Protein AF-C6LX15-F1 (afdb_monomer)

Solvent-accessible surface area (backbone atoms only — not comparable to full-atom values): 12057 Å² total; per-residue (Å²): 134,85,81,74,76,87,68,80,90,76,72,70,43,26,40,30,32,44,42,65,56,95,91,31,40,37,28,31,35,38,35,32,90,86,25,41,31,41,34,21,51,22,87,60,23,67,83,68,65,59,60,91,51,54,42,67,75,37,32,45,71,29,70,66,47,52,50,20,44,49,34,58,71,57,101,71,61,50,67,51,26,74,46,54,56,83,31,65,37,36,39,36,33,32,36,57,60,76,74,94,83,69,98,72,80,97,67,84,57,64,49,77,48,78,41,57,36,89,54,67,31,28,35,70,45,65,47,71,60,33,59,81,42,34,55,29,57,61,81,30,17,83,58,87,19,34,60,35,33,22,42,36,57,63,71,57,42,52,51,48,67,73,71,37,56,70,78,43,79,44,58,69,77,61,83,82,56,55,72,74,70,75,63,62,67,72,51,72,68,54,50,49,49,52,51,51,58,52,48,62,63,54,63,76,70,71,80,86,126

Radius of gyration: 21.01 Å; Cα contacts (8 Å, |Δi|>4): 341; chains: 1; bounding box: 41×46×69 Å

Foldseek 3Di:
DDPPDPDDPPFQWWFWFFDDDPNFRAWIWGAGPQQKTFIFGDCRHVQQVDPPQKDWDFKDFDPVLVVQQCCCDDPDRPDGHKDAPQDFTMKIKMWGHDDPPDDDDDDTPIDIDTDGDSHIWRFHDALPVCRVCVCCNHVVRPHSVTGTIGGDDPVVSVVSSVPTDGPDRDRPPCVPPDPVVVPPDPPPVRVVVVVVVVVVVVVVVPPDD

Structure (mmCIF, N/CA/C/O backbone):
data_AF-C6LX15-F1
#
_entry.id   AF-C6LX15-F1
#
loop_
_atom_site.group_PDB
_atom_site.id
_atom_site.type_symbol
_atom_site.label_atom_id
_atom_site.label_alt_id
_atom_site.label_comp_id
_atom_site.label_asym_id
_atom_site.label_entity_id
_atom_site.label_seq_id
_atom_site.pdbx_PDB_ins_code
_atom_site.Cartn_x
_atom_site.Cartn_y
_atom_site.Cartn_z
_atom_site.occupancy
_atom_site.B_iso_or_equiv
_atom_site.auth_seq_id
_atom_site.auth_comp_id
_atom_site.auth_asym_id
_atom_site.auth_atom_id
_atom_site.pdbx_PDB_model_num
ATOM 1 N N . MET A 1 1 ? 5.615 -26.331 -38.225 1.00 34.16 1 MET A N 1
ATOM 2 C CA . MET A 1 1 ? 5.849 -26.460 -36.771 1.00 34.16 1 MET A CA 1
ATOM 3 C C . MET A 1 1 ? 5.077 -25.355 -36.073 1.00 34.16 1 MET A C 1
ATOM 5 O O . MET A 1 1 ? 5.397 -24.190 -36.241 1.00 34.16 1 MET A O 1
ATOM 9 N N . THR A 1 2 ? 3.987 -25.716 -35.404 1.00 31.38 2 THR A N 1
ATOM 10 C CA . THR A 1 2 ? 3.080 -24.802 -34.700 1.00 31.38 2 THR A CA 1
ATOM 11 C C . THR A 1 2 ? 3.735 -24.291 -33.422 1.00 31.38 2 THR A C 1
ATOM 13 O O . THR A 1 2 ? 3.835 -25.032 -32.442 1.00 31.38 2 THR A O 1
ATOM 16 N N . THR A 1 3 ? 4.169 -23.034 -33.417 1.00 32.94 3 THR A N 1
ATOM 17 C CA . THR A 1 3 ? 4.560 -22.318 -32.202 1.00 32.94 3 THR A CA 1
ATOM 18 C C . THR A 1 3 ? 3.299 -22.038 -31.390 1.00 32.94 3 THR A C 1
ATOM 20 O O . THR A 1 3 ? 2.592 -21.053 -31.590 1.00 32.94 3 THR A O 1
ATOM 23 N N . LYS A 1 4 ? 2.958 -22.968 -30.491 1.00 32.06 4 LYS A N 1
ATOM 24 C CA . LYS A 1 4 ? 1.917 -22.739 -29.490 1.00 32.06 4 LYS A CA 1
ATOM 25 C C . LYS A 1 4 ? 2.352 -21.550 -28.634 1.00 32.06 4 LYS A C 1
ATOM 27 O O . LYS A 1 4 ? 3.340 -21.626 -27.911 1.00 32.06 4 LYS A O 1
ATOM 32 N N . ASN A 1 5 ? 1.608 -20.460 -28.772 1.00 31.56 5 ASN A N 1
ATOM 33 C CA . ASN A 1 5 ? 1.658 -19.279 -27.922 1.00 31.56 5 ASN A CA 1
ATOM 34 C C . ASN A 1 5 ? 1.601 -19.740 -26.449 1.00 31.56 5 ASN A C 1
ATOM 36 O O . ASN A 1 5 ? 0.666 -20.478 -26.107 1.00 31.56 5 ASN A O 1
ATOM 40 N N . PRO A 1 6 ? 2.590 -19.428 -25.591 1.00 38.91 6 PRO A N 1
ATOM 41 C CA . PRO A 1 6 ? 2.622 -19.980 -24.249 1.00 38.91 6 PRO A CA 1
ATOM 42 C C . PRO A 1 6 ? 1.575 -19.273 -23.385 1.00 38.91 6 PRO A C 1
ATOM 44 O O . PRO A 1 6 ? 1.823 -18.222 -22.812 1.00 38.91 6 PRO A O 1
ATOM 47 N N . LEU A 1 7 ? 0.428 -19.942 -23.288 1.00 33.81 7 LEU A N 1
ATOM 48 C CA . LEU A 1 7 ? -0.598 -19.856 -22.252 1.00 33.81 7 LEU A CA 1
ATOM 49 C C . LEU A 1 7 ? -1.442 -18.558 -22.176 1.00 33.81 7 LEU A C 1
ATOM 51 O O . LEU A 1 7 ? -0.940 -17.442 -22.293 1.00 33.81 7 LEU A O 1
ATOM 55 N N . PRO A 1 8 ? -2.761 -18.695 -21.942 1.00 34.03 8 PRO A N 1
ATOM 56 C CA . PRO A 1 8 ? -3.659 -17.568 -21.732 1.00 34.03 8 PRO A CA 1
ATOM 57 C C . PRO A 1 8 ? -3.308 -16.822 -20.432 1.00 34.03 8 PRO A C 1
ATOM 59 O O . PRO A 1 8 ? -3.227 -17.428 -19.367 1.00 34.03 8 PRO A O 1
ATOM 62 N N . TYR A 1 9 ? -3.171 -15.495 -20.521 1.00 40.22 9 TYR A N 1
ATOM 63 C CA . TYR A 1 9 ? -2.955 -14.508 -19.442 1.00 40.22 9 TYR A CA 1
ATOM 64 C C . TYR A 1 9 ? -4.075 -14.442 -18.368 1.00 40.22 9 TYR A C 1
ATOM 66 O O . TYR A 1 9 ? -4.273 -13.409 -17.736 1.00 40.22 9 TYR A O 1
ATOM 74 N N . TYR A 1 10 ? -4.839 -15.515 -18.164 1.00 36.38 10 TYR A N 1
ATOM 75 C CA . TYR A 1 10 ? -6.115 -15.481 -17.442 1.00 36.38 10 TYR A CA 1
ATOM 76 C C . TYR A 1 10 ? -6.052 -15.919 -15.978 1.00 36.38 10 TYR A C 1
ATOM 78 O O . TYR A 1 10 ? -7.006 -15.687 -15.244 1.00 36.38 10 TYR A O 1
ATOM 86 N N . ASN A 1 11 ? -4.924 -16.450 -15.507 1.00 41.09 11 ASN A N 1
ATOM 87 C CA . ASN A 1 11 ? -4.728 -16.672 -14.078 1.00 41.09 11 ASN A CA 1
ATOM 88 C C . ASN A 1 11 ? -3.786 -15.592 -13.556 1.00 41.09 11 ASN A C 1
ATOM 90 O O . ASN A 1 11 ? -2.566 -15.737 -13.614 1.00 41.09 11 ASN A O 1
ATOM 94 N N . SER A 1 12 ? -4.347 -14.494 -13.052 1.00 52.78 12 SER A N 1
ATOM 95 C CA . SER A 1 12 ? -3.623 -13.479 -12.282 1.00 52.78 12 SER A CA 1
ATOM 96 C C . SER A 1 12 ? -3.177 -14.078 -10.944 1.00 52.78 12 SER A C 1
ATOM 98 O O . SER A 1 12 ? -3.748 -13.805 -9.891 1.00 52.78 12 SER A O 1
ATOM 100 N N . VAL A 1 13 ? -2.199 -14.981 -10.991 1.00 68.06 13 VAL A N 1
ATOM 101 C CA . VAL A 1 13 ? -1.617 -15.610 -9.809 1.00 68.06 13 VAL A CA 1
ATOM 102 C C . VAL A 1 13 ? -0.707 -14.584 -9.159 1.00 68.06 13 VAL A C 1
ATOM 104 O O . VAL A 1 13 ? 0.313 -14.185 -9.727 1.00 68.06 13 VAL A O 1
ATOM 107 N N . PHE A 1 14 ? -1.084 -14.145 -7.965 1.00 81.56 14 PHE A N 1
ATOM 108 C CA . PHE A 1 14 ? -0.220 -13.316 -7.143 1.00 81.56 14 PHE A CA 1
ATOM 109 C C . PHE A 1 14 ? 0.552 -14.212 -6.176 1.00 81.56 14 PHE A C 1
ATOM 111 O O . PHE A 1 14 ? -0.010 -15.081 -5.507 1.00 81.56 14 PHE A O 1
ATOM 118 N N . THR A 1 15 ? 1.854 -13.970 -6.069 1.00 87.06 15 THR A N 1
ATOM 119 C CA . THR A 1 15 ? 2.651 -14.485 -4.956 1.00 87.06 15 THR A CA 1
ATOM 120 C C . THR A 1 15 ? 2.534 -13.491 -3.811 1.00 87.06 15 THR A C 1
ATOM 122 O O . THR A 1 15 ? 2.881 -12.323 -3.971 1.00 87.06 15 THR A O 1
ATOM 125 N N . VAL A 1 16 ? 2.010 -13.930 -2.669 1.00 89.06 16 VAL A N 1
ATOM 126 C CA . VAL A 1 16 ? 1.850 -13.075 -1.489 1.00 89.06 16 VAL A CA 1
ATOM 127 C C . VAL A 1 16 ? 3.102 -13.185 -0.629 1.00 89.06 16 VAL A C 1
ATOM 129 O O . VAL A 1 16 ? 3.348 -14.228 -0.022 1.00 89.06 16 VAL A O 1
ATOM 132 N N . LEU A 1 17 ? 3.893 -12.117 -0.600 1.00 89.62 17 LEU A N 1
ATOM 133 C CA . LEU A 1 17 ? 5.126 -12.004 0.169 1.00 89.62 17 LEU A CA 1
ATOM 134 C C . LEU A 1 17 ? 4.856 -11.293 1.497 1.00 89.62 17 LEU A C 1
ATOM 136 O O . LEU A 1 17 ? 4.143 -10.283 1.540 1.00 89.62 17 LEU A O 1
ATOM 140 N N . LYS A 1 18 ? 5.446 -11.816 2.574 1.00 92.62 18 LYS A N 1
ATOM 141 C CA . LYS A 1 18 ? 5.400 -11.202 3.900 1.00 92.62 18 LYS A CA 1
ATOM 142 C C . LYS A 1 18 ? 6.559 -10.228 4.066 1.00 92.62 18 LYS A C 1
ATOM 144 O O . LYS A 1 18 ? 7.715 -10.636 4.019 1.00 92.62 18 LYS A O 1
ATOM 149 N N . LEU A 1 19 ? 6.252 -8.956 4.288 1.00 92.44 19 LEU A N 1
ATOM 150 C CA . LEU A 1 19 ? 7.233 -7.958 4.699 1.00 92.44 19 LEU A CA 1
ATOM 151 C C . LEU A 1 19 ? 7.202 -7.895 6.222 1.00 92.44 19 LEU A C 1
ATOM 153 O O . LEU A 1 19 ? 6.186 -7.518 6.816 1.00 92.44 19 LEU A O 1
ATOM 157 N N . MET A 1 20 ? 8.299 -8.339 6.826 1.00 89.69 20 MET A N 1
ATOM 158 C CA . MET A 1 20 ? 8.410 -8.524 8.265 1.00 89.69 20 MET A CA 1
ATOM 159 C C . MET A 1 20 ? 9.392 -7.532 8.876 1.00 89.69 20 MET A C 1
ATOM 161 O O . MET A 1 20 ? 10.399 -7.198 8.255 1.00 89.69 20 MET A O 1
ATOM 165 N N . ASP A 1 21 ? 9.109 -7.117 10.103 1.00 88.12 21 ASP A N 1
ATOM 166 C CA . ASP A 1 21 ? 10.034 -6.381 10.961 1.00 88.12 21 ASP A CA 1
ATOM 167 C C . ASP A 1 21 ? 9.921 -6.938 12.380 1.00 88.12 21 ASP A C 1
ATOM 169 O O . ASP A 1 21 ? 8.809 -7.130 12.872 1.00 88.12 21 ASP A O 1
ATOM 173 N N . ASN A 1 22 ? 11.051 -7.245 13.021 1.00 88.38 22 ASN A N 1
ATOM 174 C CA . ASN A 1 22 ? 11.091 -7.858 14.357 1.00 88.38 22 ASN A CA 1
ATOM 175 C C . ASN A 1 22 ? 10.124 -9.052 14.512 1.00 88.38 22 ASN A C 1
ATOM 177 O O . ASN A 1 22 ? 9.326 -9.103 15.445 1.00 88.38 22 ASN A O 1
ATOM 181 N N . GLU A 1 23 ? 10.150 -9.975 13.544 1.00 88.31 23 GLU A N 1
ATOM 182 C CA . GLU A 1 23 ? 9.267 -11.156 13.459 1.00 88.31 23 GLU A CA 1
ATOM 183 C C . GLU A 1 23 ? 7.763 -10.866 13.281 1.00 88.31 23 GLU A C 1
ATOM 185 O O . GLU A 1 23 ? 6.964 -11.796 13.197 1.00 88.31 23 GLU A O 1
ATOM 190 N N . ARG A 1 24 ? 7.361 -9.599 13.133 1.00 88.75 24 ARG A N 1
ATOM 191 C CA . ARG A 1 24 ? 5.968 -9.198 12.901 1.00 88.75 24 ARG A CA 1
ATOM 192 C C . ARG A 1 24 ? 5.688 -9.017 11.422 1.00 88.75 24 ARG A C 1
ATOM 194 O O . ARG A 1 24 ? 6.429 -8.331 10.720 1.00 88.75 24 ARG A O 1
ATOM 201 N N . TYR A 1 25 ? 4.590 -9.583 10.936 1.00 90.69 25 TYR A N 1
ATOM 202 C CA . TYR A 1 25 ? 4.131 -9.442 9.560 1.00 90.69 25 TYR A CA 1
ATOM 203 C C . TYR A 1 25 ? 3.373 -8.120 9.375 1.00 90.69 25 TYR A C 1
ATOM 205 O O . TYR A 1 25 ? 2.144 -8.060 9.439 1.00 90.69 25 TYR A O 1
ATOM 213 N N . LEU A 1 26 ? 4.133 -7.049 9.134 1.00 93.88 26 LEU A N 1
ATOM 214 C CA . LEU A 1 26 ? 3.606 -5.685 9.078 1.00 93.88 26 LEU A CA 1
ATOM 215 C C . LEU A 1 26 ? 2.944 -5.329 7.744 1.00 93.88 26 LEU A C 1
ATOM 217 O O . LEU A 1 26 ? 1.967 -4.586 7.740 1.00 93.88 26 LEU A O 1
ATOM 221 N N . TYR A 1 27 ? 3.446 -5.837 6.614 1.00 95.19 27 TYR A N 1
ATOM 222 C CA . TYR A 1 27 ? 2.889 -5.511 5.294 1.00 95.19 27 TYR A CA 1
ATOM 223 C C . TYR A 1 27 ? 2.843 -6.712 4.371 1.00 95.19 27 TYR A C 1
ATOM 225 O O . TYR A 1 27 ? 3.791 -7.487 4.292 1.00 95.19 27 TYR A O 1
ATOM 233 N N . SER A 1 28 ? 1.773 -6.812 3.592 1.00 93.56 28 SER A N 1
ATOM 234 C CA . SER A 1 28 ? 1.604 -7.813 2.547 1.00 93.56 28 SER A CA 1
ATOM 235 C C . SER A 1 28 ? 1.934 -7.229 1.178 1.00 93.56 28 SER A C 1
ATOM 237 O O . SER A 1 28 ? 1.321 -6.246 0.768 1.00 93.56 28 SER A O 1
ATOM 239 N N . LEU A 1 29 ? 2.817 -7.883 0.423 1.00 94.44 29 LEU A N 1
ATOM 240 C CA . LEU A 1 29 ? 3.060 -7.565 -0.984 1.00 94.44 29 LEU A CA 1
ATOM 241 C C . LEU A 1 29 ? 2.496 -8.675 -1.873 1.00 94.44 29 LEU A C 1
ATOM 243 O O . LEU A 1 29 ? 3.027 -9.782 -1.910 1.00 94.44 29 LEU A O 1
ATOM 247 N N . ARG A 1 30 ? 1.434 -8.379 -2.623 1.00 92.94 30 ARG A N 1
ATOM 248 C CA . ARG A 1 30 ? 0.912 -9.283 -3.655 1.00 92.94 30 ARG A CA 1
ATOM 249 C C . ARG A 1 30 ? 1.637 -8.997 -4.962 1.00 92.94 30 ARG A C 1
ATOM 251 O O . ARG A 1 30 ? 1.354 -7.998 -5.618 1.00 92.94 30 ARG A O 1
ATOM 258 N N . LEU A 1 31 ? 2.575 -9.863 -5.323 1.00 91.12 31 LEU A N 1
ATOM 259 C CA . LEU A 1 31 ? 3.432 -9.711 -6.492 1.00 91.12 31 LEU A CA 1
ATOM 260 C C . LEU A 1 31 ? 2.916 -10.547 -7.667 1.00 91.12 31 LEU A C 1
ATOM 262 O O . LEU A 1 31 ? 2.817 -11.771 -7.574 1.00 91.12 31 LEU A O 1
ATOM 266 N N . HIS A 1 32 ? 2.612 -9.889 -8.779 1.00 89.62 32 HIS A N 1
ATOM 267 C CA . HIS A 1 32 ? 2.266 -10.537 -10.039 1.00 89.62 32 HIS A CA 1
ATOM 268 C C . HIS A 1 32 ? 3.520 -10.845 -10.871 1.00 89.62 32 HIS A C 1
ATOM 270 O O . HIS A 1 32 ? 4.564 -10.205 -10.723 1.00 89.62 32 HIS A O 1
ATOM 276 N N . ALA A 1 33 ? 3.409 -11.785 -11.813 1.00 84.00 33 ALA A N 1
ATOM 277 C CA . ALA A 1 33 ? 4.514 -12.208 -12.680 1.00 84.00 33 ALA A CA 1
ATOM 278 C C . ALA A 1 33 ? 5.111 -11.076 -13.546 1.00 84.00 33 ALA A C 1
ATOM 280 O O . ALA A 1 33 ? 6.274 -11.139 -13.932 1.00 84.00 33 ALA A O 1
ATOM 281 N N . ASN A 1 34 ? 4.345 -10.018 -13.826 1.00 87.56 34 ASN A N 1
ATOM 282 C CA . ASN A 1 34 ? 4.805 -8.826 -14.558 1.00 87.56 34 ASN A CA 1
ATOM 283 C C . ASN A 1 34 ? 5.454 -7.756 -13.652 1.00 87.56 34 ASN A C 1
ATOM 285 O O . ASN A 1 34 ? 5.561 -6.600 -14.059 1.00 87.56 34 ASN A O 1
ATOM 289 N N . SER A 1 35 ? 5.838 -8.121 -12.424 1.00 89.62 35 SER A N 1
ATOM 290 C CA . SER A 1 35 ? 6.426 -7.231 -11.412 1.00 89.62 35 SER A CA 1
ATOM 291 C C . SER A 1 35 ? 5.501 -6.119 -10.905 1.00 89.62 35 SER A C 1
ATOM 293 O O . SER A 1 35 ? 5.968 -5.194 -10.239 1.00 89.62 35 SER A O 1
ATOM 295 N N . VAL A 1 36 ? 4.194 -6.199 -11.175 1.00 92.75 36 VAL A N 1
ATOM 296 C CA . VAL A 1 36 ? 3.200 -5.354 -10.503 1.00 92.75 36 VAL A CA 1
ATOM 297 C C . VAL A 1 36 ? 3.000 -5.875 -9.084 1.00 92.75 36 VAL A C 1
ATOM 299 O O . VAL A 1 36 ? 2.703 -7.052 -8.879 1.00 92.75 36 VAL A O 1
ATOM 302 N N . GLY A 1 37 ? 3.180 -4.992 -8.110 1.00 93.50 37 GLY A N 1
ATOM 303 C CA . GLY A 1 37 ? 2.981 -5.259 -6.696 1.00 93.50 37 GLY A CA 1
ATOM 304 C C . GLY A 1 37 ? 1.808 -4.462 -6.146 1.00 93.50 37 GLY A C 1
ATOM 305 O O . GLY A 1 37 ? 1.725 -3.255 -6.371 1.00 93.50 37 GLY A O 1
ATOM 306 N N . ILE A 1 38 ? 0.933 -5.131 -5.399 1.00 95.06 38 ILE A N 1
ATOM 307 C CA . ILE A 1 38 ? -0.103 -4.492 -4.582 1.00 95.06 38 ILE A CA 1
ATOM 308 C C . ILE A 1 38 ? 0.362 -4.552 -3.128 1.00 95.06 38 ILE A C 1
ATOM 310 O O . ILE A 1 38 ? 0.582 -5.643 -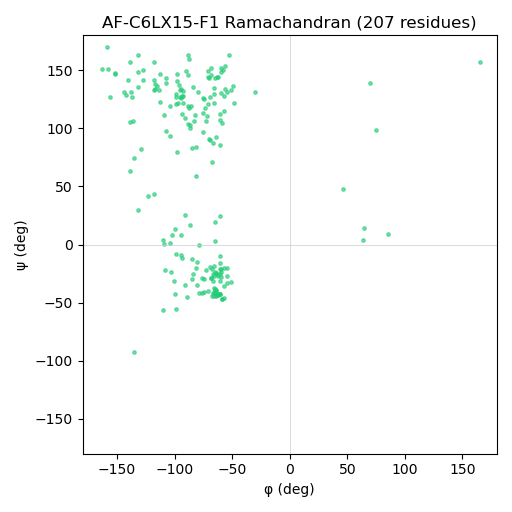2.593 1.00 95.06 38 ILE A O 1
ATOM 314 N N . LEU A 1 39 ? 0.540 -3.386 -2.514 1.00 96.38 39 LEU A N 1
ATOM 315 C CA . LEU A 1 39 ? 0.966 -3.238 -1.129 1.00 96.38 39 LEU A CA 1
ATOM 316 C C . LEU A 1 39 ? -0.254 -3.070 -0.223 1.00 96.38 39 LEU A C 1
ATOM 318 O O . LEU A 1 39 ? -1.067 -2.170 -0.428 1.00 96.38 39 LEU A O 1
ATOM 322 N N . CYS A 1 40 ? -0.338 -3.903 0.803 1.00 95.81 40 CYS A N 1
ATOM 323 C CA . CYS A 1 40 ? -1.415 -3.944 1.785 1.00 95.81 40 CYS A CA 1
ATOM 324 C C . CYS A 1 40 ? -0.832 -3.982 3.206 1.00 95.81 40 CYS A C 1
ATOM 326 O O . CYS A 1 40 ? 0.337 -4.340 3.385 1.00 95.81 40 CYS A O 1
ATOM 328 N N . LEU A 1 41 ? -1.645 -3.681 4.221 1.00 95.25 41 LEU A N 1
ATOM 329 C CA . LEU A 1 41 ? -1.255 -3.953 5.607 1.00 95.25 41 LEU A CA 1
ATOM 330 C C . LEU A 1 41 ? -1.202 -5.466 5.848 1.00 95.25 41 LEU A C 1
ATOM 332 O O . LEU A 1 41 ? -1.956 -6.240 5.254 1.00 95.25 41 LEU A O 1
ATOM 336 N N . GLY A 1 42 ? -0.266 -5.880 6.690 1.00 92.19 42 GLY A N 1
ATOM 337 C CA . GLY A 1 42 ? -0.205 -7.222 7.245 1.00 92.19 42 GLY A CA 1
ATOM 338 C C . GLY A 1 42 ? -1.022 -7.315 8.539 1.00 92.19 42 GLY A C 1
ATOM 339 O O . GLY A 1 42 ? -1.342 -6.286 9.133 1.00 92.19 42 GLY A O 1
ATOM 340 N N . PRO A 1 43 ? -1.361 -8.536 8.980 1.00 91.56 43 PRO A N 1
ATOM 341 C CA . PRO A 1 43 ? -2.196 -8.789 10.153 1.00 91.56 43 PRO A CA 1
ATOM 342 C C . PRO A 1 43 ? -1.577 -8.289 11.465 1.00 91.56 43 PRO A C 1
ATOM 344 O O . PRO A 1 43 ? -2.318 -7.968 12.385 1.00 91.56 43 PRO A O 1
ATOM 347 N N . ASP A 1 44 ? -0.247 -8.173 11.543 1.00 92.75 44 ASP A N 1
ATOM 348 C CA . ASP A 1 44 ? 0.447 -7.726 12.759 1.00 92.75 44 ASP A CA 1
ATOM 349 C C . ASP A 1 44 ? 0.720 -6.211 12.753 1.00 92.75 44 ASP A C 1
ATOM 351 O O . ASP A 1 44 ? 1.468 -5.701 13.594 1.00 92.75 44 ASP A O 1
ATOM 355 N N . HIS A 1 45 ? 0.168 -5.472 11.782 1.00 93.62 45 HIS A N 1
ATOM 356 C CA . HIS A 1 45 ? 0.378 -4.032 11.691 1.00 93.62 45 HIS A CA 1
ATOM 357 C C . HIS A 1 45 ? -0.261 -3.316 12.899 1.00 93.62 45 HIS A C 1
ATOM 359 O O . HIS A 1 45 ? -1.428 -3.572 13.195 1.00 93.62 45 HIS A O 1
ATOM 365 N N . PRO A 1 46 ? 0.423 -2.360 13.563 1.00 91.25 46 PRO A N 1
ATOM 366 C CA . PRO A 1 46 ? -0.101 -1.677 14.753 1.00 91.25 46 PRO A CA 1
ATOM 367 C C . PRO A 1 46 ? -1.474 -1.012 14.575 1.00 91.25 46 PRO A C 1
ATOM 369 O O . PRO A 1 46 ? -2.230 -0.901 15.533 1.00 91.25 46 PRO A O 1
ATOM 372 N N . LEU A 1 47 ? -1.816 -0.608 13.346 1.00 91.06 47 LEU A N 1
ATOM 373 C CA . LEU A 1 47 ? -3.142 -0.064 13.003 1.00 91.06 47 LEU A CA 1
ATOM 374 C C . LEU A 1 47 ? -4.295 -1.070 13.117 1.00 91.06 47 LEU A C 1
ATOM 376 O O . LEU A 1 47 ? -5.439 -0.640 13.152 1.00 91.06 47 LEU A O 1
ATOM 380 N N . LEU A 1 48 ? -4.019 -2.374 13.136 1.00 90.81 48 LEU A N 1
ATOM 381 C CA . LEU A 1 48 ? -5.037 -3.416 13.308 1.00 90.81 48 LEU A CA 1
ATOM 382 C C . LEU A 1 48 ? -5.208 -3.830 14.776 1.00 90.81 48 LEU A C 1
ATOM 384 O O . LEU A 1 48 ? -6.168 -4.511 15.116 1.00 90.81 48 LEU A O 1
ATOM 388 N N . SER A 1 49 ? -4.294 -3.392 15.644 1.00 88.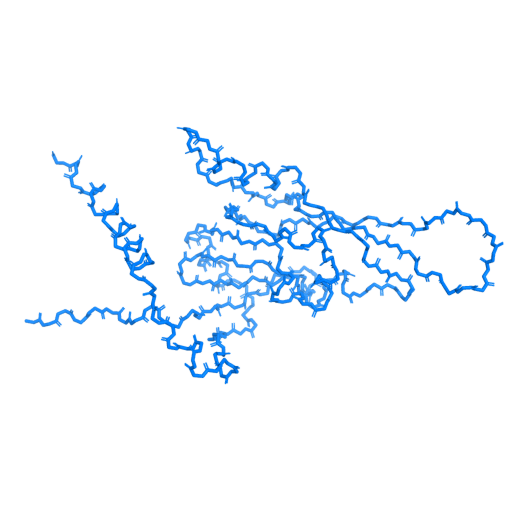88 49 SER A N 1
ATOM 389 C CA . SER A 1 49 ? -4.271 -3.700 17.077 1.00 88.88 49 SER A CA 1
ATOM 390 C C . SER A 1 49 ? -4.421 -2.421 17.900 1.00 88.88 49 SER A C 1
ATOM 392 O O . SER A 1 49 ? -3.675 -2.189 18.855 1.00 88.88 49 SER A O 1
ATOM 394 N N . LEU A 1 50 ? -5.345 -1.548 17.488 1.00 85.50 50 LEU A N 1
ATOM 395 C CA . LEU A 1 50 ? -5.605 -0.291 18.183 1.00 85.50 50 LEU A CA 1
ATOM 396 C C . LEU A 1 50 ? -6.157 -0.560 19.594 1.00 85.50 50 LEU A C 1
ATOM 398 O O . LEU A 1 50 ? -6.944 -1.492 19.778 1.00 85.50 50 LEU A O 1
ATOM 402 N N . PRO A 1 51 ? -5.782 0.247 20.603 1.00 83.31 51 PRO A N 1
ATOM 403 C CA . PRO A 1 51 ? -6.371 0.130 21.930 1.00 83.31 51 PRO A CA 1
ATOM 404 C C . PRO A 1 51 ? -7.889 0.349 21.890 1.00 83.31 51 PRO A C 1
ATOM 406 O O . PRO A 1 51 ? -8.386 1.161 21.106 1.00 83.31 51 PRO A O 1
ATOM 409 N N . CYS A 1 52 ? -8.622 -0.322 22.783 1.00 80.31 52 CYS A N 1
ATOM 410 C CA . CYS A 1 52 ? -10.069 -0.148 22.908 1.00 80.31 52 CYS A CA 1
ATOM 411 C C . CYS A 1 52 ? -10.445 1.337 23.040 1.00 80.31 52 CYS A C 1
ATOM 413 O O . CYS A 1 52 ? -9.855 2.071 23.836 1.00 80.31 52 CYS A O 1
ATOM 415 N N . GLY A 1 53 ? -11.449 1.763 22.273 1.00 83.75 53 GLY A N 1
ATOM 416 C CA . GLY A 1 53 ? -11.921 3.147 22.268 1.00 83.75 53 GLY A CA 1
ATOM 417 C C . GLY A 1 53 ? -11.156 4.079 21.328 1.00 83.75 53 GLY A C 1
ATOM 418 O O . GLY A 1 53 ? -11.393 5.277 21.386 1.00 83.75 53 GLY A O 1
ATOM 419 N N . TRP A 1 54 ? -10.276 3.572 20.462 1.00 89.50 54 TRP A N 1
ATOM 420 C CA . TRP A 1 54 ? -9.716 4.332 19.341 1.00 89.50 54 TRP A CA 1
ATOM 421 C C . TRP A 1 54 ? -10.302 3.849 18.020 1.00 89.50 54 TRP A C 1
ATOM 423 O O . TRP A 1 54 ? -10.444 2.649 17.805 1.00 89.50 54 TRP A O 1
ATOM 433 N N . ALA A 1 55 ? -10.609 4.786 17.126 1.00 90.25 55 ALA A N 1
ATOM 434 C CA . ALA A 1 55 ? -11.087 4.489 15.782 1.00 90.25 55 ALA A CA 1
ATOM 435 C C . ALA A 1 55 ? -10.313 5.294 14.739 1.00 90.25 55 ALA A C 1
ATOM 437 O O . ALA A 1 55 ? -9.899 6.430 14.989 1.00 90.25 55 ALA A O 1
ATOM 438 N N . ILE A 1 56 ? -10.145 4.713 13.551 1.00 92.44 56 ILE A N 1
ATOM 439 C CA . ILE A 1 56 ? -9.582 5.421 12.404 1.00 92.44 56 ILE A CA 1
ATOM 440 C C . ILE A 1 56 ? -10.629 6.401 11.869 1.00 92.44 56 ILE A C 1
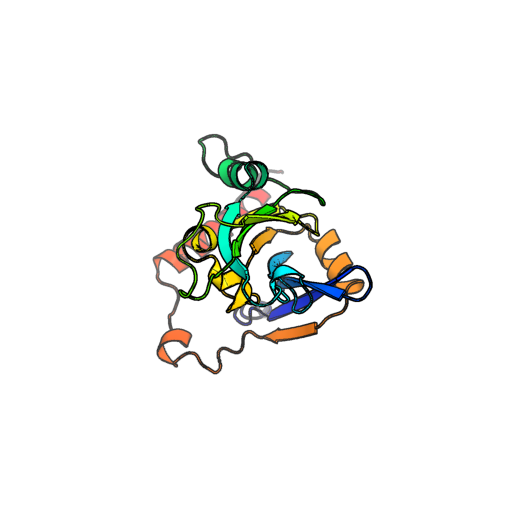ATOM 442 O O . ILE A 1 56 ? -11.681 5.987 11.385 1.00 92.44 56 ILE A O 1
ATOM 446 N N . VAL A 1 57 ? -10.322 7.698 11.909 1.00 93.31 57 VAL A N 1
ATOM 447 C CA . VAL A 1 57 ? -11.240 8.757 11.451 1.00 93.31 57 VAL A CA 1
ATOM 448 C C . VAL A 1 57 ? -10.809 9.412 10.148 1.00 93.31 57 VAL A C 1
ATOM 450 O O . VAL A 1 57 ? -11.638 9.989 9.450 1.00 93.31 57 VAL A O 1
ATOM 453 N N . LYS A 1 58 ? -9.522 9.333 9.796 1.00 95.06 58 LYS A N 1
ATOM 454 C CA . LYS A 1 58 ? -8.999 9.935 8.568 1.00 95.06 58 LYS A CA 1
ATOM 455 C C . LYS A 1 58 ? -7.780 9.183 8.062 1.00 95.06 58 LYS A C 1
ATOM 457 O O . LYS A 1 58 ? -6.959 8.725 8.853 1.00 95.06 58 LYS A O 1
ATOM 462 N N . ALA A 1 59 ? -7.630 9.132 6.746 1.00 96.31 59 ALA A N 1
ATOM 463 C CA . ALA A 1 59 ? -6.391 8.753 6.088 1.00 96.31 59 ALA A CA 1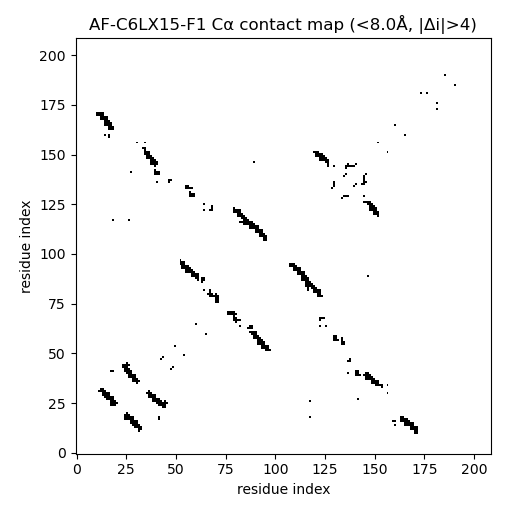
ATOM 464 C C . ALA A 1 59 ? -6.078 9.781 4.992 1.00 96.31 59 ALA A C 1
ATOM 466 O O . ALA A 1 59 ? -6.978 10.185 4.262 1.00 96.31 59 ALA A O 1
ATOM 467 N N . SER A 1 60 ? -4.825 10.218 4.893 1.00 96.94 60 SER A N 1
ATOM 468 C CA . SER A 1 60 ? -4.377 11.216 3.915 1.00 96.94 60 SER A CA 1
ATOM 469 C C . SER A 1 60 ? -3.043 10.794 3.321 1.00 96.94 60 SER A C 1
ATOM 471 O O . SER A 1 60 ? -2.094 10.537 4.066 1.00 96.94 60 SER A O 1
ATOM 473 N N . TYR A 1 61 ? -2.935 10.741 1.996 1.00 96.44 61 TYR A N 1
ATOM 474 C CA . TYR A 1 61 ? -1.659 10.430 1.350 1.00 96.44 61 TYR A CA 1
ATOM 475 C C . TYR A 1 61 ? -0.660 11.578 1.483 1.00 96.44 61 TYR A C 1
ATOM 477 O O . TYR A 1 61 ? -1.037 12.747 1.543 1.00 96.44 61 TYR A O 1
ATOM 485 N N . SER A 1 62 ? 0.627 11.240 1.537 1.00 95.06 62 SER A N 1
ATOM 486 C CA . SER A 1 62 ? 1.693 12.239 1.583 1.00 95.06 62 SER A CA 1
ATOM 487 C C . SER A 1 62 ? 1.795 13.008 0.263 1.00 95.06 62 SER A C 1
ATOM 489 O O . SER A 1 62 ? 1.546 12.460 -0.816 1.00 95.06 62 SER A O 1
ATOM 491 N N . ASP A 1 63 ? 2.269 14.254 0.327 1.00 92.38 63 ASP A N 1
ATOM 492 C CA . ASP A 1 63 ? 2.544 15.055 -0.873 1.00 92.38 63 ASP A CA 1
ATOM 493 C C . ASP A 1 63 ? 3.527 14.349 -1.814 1.00 92.38 63 ASP A C 1
ATOM 495 O O . ASP A 1 63 ? 3.383 14.413 -3.032 1.00 92.38 63 ASP A O 1
ATOM 499 N N . GLY A 1 64 ? 4.502 13.619 -1.263 1.00 89.88 64 GLY A N 1
ATOM 500 C CA . GLY A 1 64 ? 5.460 12.839 -2.046 1.00 89.88 64 GLY A CA 1
ATOM 501 C C . GLY A 1 64 ? 4.799 11.711 -2.844 1.00 89.88 64 GLY A C 1
ATOM 502 O O . GLY A 1 64 ? 5.140 11.501 -4.010 1.00 89.88 64 GLY A O 1
ATOM 503 N N . ALA A 1 65 ? 3.822 11.014 -2.255 1.00 90.44 65 ALA A N 1
ATOM 504 C CA . ALA A 1 65 ? 3.047 9.989 -2.952 1.00 90.44 65 ALA A CA 1
ATOM 505 C C . ALA A 1 65 ? 2.157 10.604 -4.045 1.00 90.44 65 ALA A C 1
ATOM 507 O O . ALA A 1 65 ? 2.149 10.124 -5.180 1.00 90.44 65 ALA A O 1
ATOM 508 N N . GLN A 1 66 ? 1.482 11.714 -3.740 1.00 91.00 66 GLN A N 1
ATOM 509 C CA . GLN A 1 66 ? 0.644 12.438 -4.701 1.00 91.00 66 GLN A CA 1
ATOM 510 C C . GLN A 1 66 ? 1.466 12.984 -5.881 1.00 91.00 66 GLN A C 1
ATOM 512 O O . GLN A 1 66 ? 1.100 12.812 -7.045 1.00 91.00 66 GLN A O 1
ATOM 517 N N . GLN A 1 67 ? 2.638 13.567 -5.618 1.00 87.88 67 GLN A N 1
ATOM 518 C CA . GLN A 1 67 ? 3.556 14.042 -6.657 1.00 87.88 67 GLN A CA 1
ATOM 519 C C . GLN A 1 67 ? 4.095 12.897 -7.522 1.00 87.88 67 GLN A C 1
ATOM 521 O O . GLN A 1 67 ? 4.192 13.040 -8.746 1.00 87.88 67 GLN A O 1
ATOM 526 N N . ALA A 1 68 ? 4.404 11.743 -6.921 1.00 86.25 68 ALA A N 1
ATOM 527 C CA . ALA A 1 68 ? 4.846 10.567 -7.663 1.00 86.25 68 ALA A CA 1
ATOM 528 C C . ALA A 1 68 ? 3.787 10.089 -8.675 1.00 86.25 68 ALA A C 1
ATOM 530 O O . ALA A 1 68 ? 4.160 9.651 -9.764 1.00 86.25 68 ALA A O 1
ATOM 531 N N . LEU A 1 69 ? 2.491 10.261 -8.392 1.00 84.06 69 LEU A N 1
ATOM 532 C CA . LEU A 1 69 ? 1.414 10.022 -9.361 1.00 84.06 69 LEU A CA 1
ATOM 533 C C . LEU A 1 69 ? 1.246 11.162 -10.370 1.00 84.06 69 LEU A C 1
ATOM 535 O O . LEU A 1 69 ? 1.078 10.906 -11.563 1.00 84.06 69 LEU A O 1
ATOM 539 N N . ALA A 1 70 ? 1.326 12.417 -9.920 1.00 71.44 70 ALA A N 1
ATOM 540 C CA . ALA A 1 70 ? 1.105 13.603 -10.752 1.00 71.44 70 ALA A CA 1
ATOM 541 C C . ALA A 1 70 ? 2.083 13.710 -11.933 1.00 71.44 70 ALA A C 1
ATOM 543 O O . ALA A 1 70 ? 1.736 14.266 -12.974 1.00 71.44 70 ALA A O 1
ATOM 544 N N . THR A 1 71 ? 3.271 13.105 -11.828 1.00 60.62 71 THR A N 1
ATOM 545 C CA . THR A 1 71 ? 4.209 12.971 -12.959 1.00 60.62 71 THR A CA 1
ATOM 546 C C . THR A 1 71 ? 3.584 12.303 -14.201 1.00 60.62 71 THR A C 1
ATOM 548 O O . THR A 1 71 ? 4.028 12.547 -15.325 1.00 60.62 71 THR A O 1
ATOM 551 N N . MET A 1 72 ? 2.479 11.560 -14.049 1.00 54.16 72 MET A N 1
ATOM 552 C CA . MET A 1 72 ? 1.732 10.950 -15.155 1.00 54.16 72 MET A CA 1
ATOM 553 C C . MET A 1 72 ? 0.770 11.900 -15.899 1.00 54.16 72 MET A C 1
ATOM 555 O O . MET A 1 72 ? 0.357 11.570 -17.016 1.00 54.16 72 MET A O 1
ATOM 559 N N . SER A 1 73 ? 0.436 13.073 -15.343 1.00 49.03 73 SER A N 1
ATOM 560 C CA . SER A 1 73 ? -0.507 14.039 -15.931 1.00 49.03 73 SER A CA 1
ATOM 561 C C . SER A 1 73 ? 0.224 15.270 -16.482 1.00 49.03 73 SER A C 1
ATOM 563 O O . SER A 1 73 ? 0.594 16.185 -15.751 1.00 49.03 73 SER A O 1
ATOM 565 N N . GLY A 1 74 ? 0.481 15.295 -17.796 1.00 50.66 74 GLY A N 1
ATOM 566 C CA . GLY A 1 74 ? 1.074 16.455 -18.472 1.00 50.66 74 GLY A CA 1
ATOM 567 C C . GLY A 1 74 ? 1.607 16.172 -19.880 1.00 50.66 74 GLY A C 1
ATOM 568 O O . GLY A 1 74 ? 1.968 15.046 -20.221 1.00 50.66 74 GLY A O 1
ATOM 569 N N . ARG A 1 75 ? 1.706 17.226 -20.708 1.00 48.97 75 ARG A N 1
ATOM 570 C CA . ARG A 1 75 ? 2.186 17.206 -22.115 1.00 48.97 75 ARG A CA 1
ATOM 571 C C . ARG A 1 75 ? 3.640 16.712 -22.275 1.00 48.97 75 ARG A C 1
ATOM 573 O O . ARG A 1 75 ? 4.084 16.460 -23.388 1.00 48.97 75 ARG A O 1
ATOM 580 N N . ARG A 1 76 ? 4.375 16.562 -21.165 1.00 48.00 76 ARG A N 1
ATOM 581 C CA . ARG A 1 76 ? 5.713 15.961 -21.059 1.00 48.00 76 ARG A CA 1
ATOM 582 C C . ARG A 1 76 ? 5.685 14.909 -19.947 1.00 48.00 76 ARG A C 1
ATOM 584 O O . ARG A 1 76 ? 6.041 15.203 -18.811 1.00 48.00 76 ARG A O 1
ATOM 591 N N . LYS A 1 77 ? 5.209 13.704 -20.264 1.00 53.41 77 LYS A N 1
ATOM 592 C CA . LYS A 1 77 ? 5.104 12.580 -19.320 1.00 53.41 77 LYS A CA 1
ATOM 593 C C . LYS A 1 77 ? 6.496 12.148 -18.843 1.00 53.41 77 LYS A C 1
ATOM 595 O O . LYS A 1 77 ? 7.136 11.307 -19.471 1.00 53.41 77 LYS A O 1
ATOM 600 N N . LYS A 1 78 ? 6.976 12.695 -17.726 1.00 50.75 78 LYS A N 1
ATOM 601 C CA . LYS A 1 78 ? 8.006 12.015 -16.931 1.00 50.75 78 LYS A CA 1
ATOM 602 C C . LYS A 1 78 ? 7.271 10.848 -16.277 1.00 50.75 78 LYS A C 1
ATOM 604 O O . LYS A 1 78 ? 6.351 11.088 -15.521 1.00 50.75 78 LYS A O 1
ATOM 609 N N . GLY A 1 79 ? 7.543 9.603 -16.668 1.00 57.62 79 GLY A N 1
ATOM 610 C CA . GLY A 1 79 ? 6.757 8.456 -16.187 1.00 57.62 79 GLY A CA 1
ATOM 611 C C . GLY A 1 79 ? 6.654 8.387 -14.654 1.00 57.62 79 GLY A C 1
ATOM 612 O O . GLY A 1 79 ? 7.466 9.001 -13.972 1.00 57.62 79 GLY A O 1
ATOM 613 N N . ALA A 1 80 ? 5.689 7.606 -14.151 1.00 72.94 80 ALA A N 1
ATOM 614 C CA . ALA A 1 80 ? 5.413 7.388 -12.724 1.00 72.94 80 ALA A CA 1
ATOM 615 C C . ALA A 1 80 ? 6.646 7.490 -11.804 1.00 72.94 80 ALA A C 1
ATOM 617 O O . ALA A 1 80 ? 7.685 6.868 -12.068 1.00 72.94 80 ALA A O 1
ATOM 618 N N . GLY A 1 81 ? 6.503 8.256 -10.723 1.00 86.25 81 GLY A N 1
ATOM 619 C CA . GLY A 1 81 ? 7.554 8.509 -9.748 1.00 86.25 81 GLY A CA 1
ATOM 620 C C . GLY A 1 81 ? 7.994 7.240 -9.021 1.00 86.25 81 GLY A C 1
ATOM 621 O O . GLY A 1 81 ? 7.197 6.345 -8.733 1.00 86.25 81 GLY A O 1
ATOM 622 N N . VAL A 1 82 ? 9.290 7.157 -8.727 1.00 90.62 82 VAL A N 1
ATOM 623 C CA . VAL A 1 82 ? 9.863 6.072 -7.924 1.00 90.62 82 VAL A CA 1
ATOM 624 C C . VAL A 1 82 ? 9.992 6.552 -6.488 1.00 90.62 82 VAL A C 1
ATOM 626 O O . VAL A 1 82 ? 10.681 7.534 -6.229 1.00 90.62 82 VAL A O 1
ATOM 629 N N . LEU A 1 83 ? 9.358 5.834 -5.567 1.00 90.62 83 LEU A N 1
ATOM 630 C CA . LEU A 1 83 ? 9.495 6.038 -4.132 1.00 90.62 83 LEU A CA 1
ATOM 631 C C . LEU A 1 83 ? 10.510 5.041 -3.560 1.00 90.62 83 LEU A C 1
ATOM 633 O O . LEU A 1 83 ? 10.557 3.871 -3.962 1.00 90.62 83 LEU A O 1
ATOM 637 N N . PHE A 1 84 ? 11.333 5.515 -2.626 1.00 90.38 84 PHE A N 1
ATOM 638 C CA . PHE A 1 84 ? 12.372 4.736 -1.955 1.00 90.38 84 PHE A CA 1
ATOM 639 C C . PHE A 1 84 ? 12.070 4.640 -0.456 1.00 90.38 84 PHE A C 1
ATOM 641 O O . PHE A 1 84 ? 11.672 5.644 0.127 1.00 90.38 84 PHE A O 1
ATOM 648 N N . PRO A 1 85 ? 12.252 3.473 0.181 1.00 90.75 85 PRO A N 1
ATOM 649 C CA . PRO A 1 85 ? 12.041 3.330 1.615 1.00 90.75 85 PRO A CA 1
ATOM 650 C C . PRO A 1 85 ? 13.147 4.057 2.412 1.00 90.75 85 PRO A C 1
ATOM 652 O O . PRO A 1 85 ? 14.305 4.014 1.989 1.00 90.75 85 PRO A O 1
ATOM 655 N N . PRO A 1 86 ? 12.835 4.676 3.568 1.00 90.50 86 PRO A N 1
ATOM 656 C CA . PRO A 1 86 ? 11.497 4.908 4.114 1.00 90.50 86 PRO A CA 1
ATOM 657 C C . PRO A 1 86 ? 10.885 6.217 3.570 1.00 90.50 86 PRO A C 1
ATOM 659 O O . PRO A 1 86 ? 11.175 7.304 4.064 1.00 90.50 86 PRO A O 1
ATOM 662 N N . ALA A 1 87 ? 10.000 6.131 2.571 1.00 90.12 87 ALA A N 1
ATOM 663 C CA . ALA A 1 87 ? 9.231 7.285 2.087 1.00 90.12 87 ALA A CA 1
ATOM 664 C C . ALA A 1 87 ? 7.880 7.360 2.816 1.00 90.12 87 ALA A C 1
ATOM 666 O O . ALA A 1 87 ? 7.188 6.342 2.865 1.00 90.12 87 ALA A O 1
ATOM 667 N N . PRO A 1 88 ? 7.457 8.525 3.340 1.00 93.88 88 PRO A N 1
ATOM 668 C CA . PRO A 1 88 ? 6.105 8.700 3.870 1.00 93.88 88 PRO A CA 1
ATOM 669 C C . PRO A 1 88 ? 5.064 8.380 2.792 1.00 93.88 88 PRO A C 1
ATOM 671 O O . PRO A 1 88 ? 5.134 8.937 1.695 1.00 93.88 88 PRO A O 1
ATOM 674 N N . LEU A 1 89 ? 4.106 7.503 3.087 1.00 94.88 89 LEU A N 1
ATOM 675 C CA . LEU A 1 89 ? 3.061 7.106 2.142 1.00 94.88 89 LEU A CA 1
ATOM 676 C C . L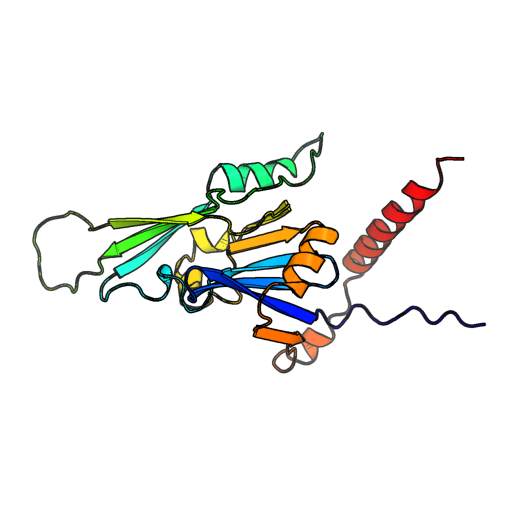EU A 1 89 ? 1.698 7.661 2.554 1.00 94.88 89 LEU A C 1
ATOM 678 O O . LEU A 1 89 ? 1.067 8.359 1.765 1.00 94.88 89 LEU A O 1
ATOM 682 N N . LEU A 1 90 ? 1.262 7.360 3.776 1.00 96.50 90 LEU A N 1
ATOM 683 C CA . LEU A 1 90 ? -0.087 7.649 4.256 1.00 96.50 90 LEU A CA 1
ATOM 684 C C . LEU A 1 90 ? -0.042 8.074 5.724 1.00 96.50 90 LEU A C 1
ATOM 686 O O . LEU A 1 90 ? 0.511 7.359 6.553 1.00 96.50 90 LEU A O 1
ATOM 690 N N . THR A 1 91 ? -0.664 9.197 6.057 1.00 97.31 91 THR A N 1
ATOM 691 C CA . THR A 1 91 ? -0.931 9.601 7.439 1.00 97.31 91 THR A CA 1
ATOM 692 C C . THR A 1 91 ? -2.320 9.121 7.829 1.00 97.31 91 THR A C 1
ATOM 694 O O . THR A 1 91 ? -3.289 9.414 7.134 1.00 97.31 91 THR A O 1
ATOM 697 N N . VAL A 1 92 ? -2.428 8.417 8.949 1.00 96.38 92 VAL A N 1
ATOM 698 C CA . VAL A 1 92 ? -3.689 7.925 9.506 1.00 96.38 92 VAL A CA 1
ATOM 699 C C . VAL A 1 92 ? -3.968 8.660 10.809 1.00 96.38 92 VAL A C 1
ATOM 701 O O . VAL A 1 92 ? -3.145 8.627 11.722 1.00 96.38 92 VAL A O 1
ATOM 704 N N . THR A 1 93 ? -5.116 9.324 10.901 1.00 94.75 93 THR A N 1
ATOM 705 C CA . THR A 1 93 ? -5.576 9.982 12.126 1.00 94.75 93 THR A CA 1
ATOM 706 C C . THR A 1 93 ? -6.577 9.086 12.838 1.00 94.75 93 THR A C 1
ATOM 708 O O . THR A 1 93 ? -7.550 8.605 12.251 1.00 94.75 93 THR A O 1
ATOM 711 N N . LEU A 1 94 ? -6.325 8.889 14.122 1.00 92.94 94 LEU A N 1
ATOM 712 C CA . LEU A 1 94 ? -7.137 8.145 15.060 1.00 92.94 94 LEU A CA 1
ATOM 713 C C . LEU A 1 94 ? -7.814 9.139 16.001 1.00 92.94 94 LEU A C 1
ATOM 715 O O . LEU A 1 94 ? -7.193 10.130 16.389 1.00 92.94 94 LEU A O 1
ATOM 719 N N . ALA A 1 95 ? -9.052 8.863 16.390 1.00 91.31 95 ALA A N 1
ATOM 720 C CA . ALA A 1 95 ? -9.747 9.616 17.425 1.00 91.31 95 ALA A CA 1
ATOM 721 C C . ALA A 1 95 ? -10.289 8.676 18.495 1.00 91.31 95 ALA A C 1
ATOM 723 O O . ALA A 1 95 ? -10.640 7.523 18.213 1.00 91.31 95 ALA A O 1
ATOM 724 N N . ARG A 1 96 ? -10.376 9.188 19.720 1.00 89.38 96 ARG A N 1
ATOM 725 C CA . ARG A 1 96 ? -10.993 8.474 20.828 1.00 89.38 96 ARG A CA 1
ATOM 726 C C . ARG A 1 96 ? -12.517 8.491 20.703 1.00 89.38 96 ARG A C 1
ATOM 728 O O . ARG A 1 96 ? -13.135 9.547 20.597 1.00 89.38 96 ARG A O 1
ATOM 735 N N . VAL A 1 97 ? -13.130 7.314 20.734 1.00 82.69 97 VAL A N 1
ATOM 736 C CA . VAL A 1 97 ? -14.582 7.129 20.774 1.00 82.69 97 VAL A CA 1
ATOM 737 C C . VAL A 1 97 ? -15.013 7.182 22.239 1.00 82.69 97 VAL A C 1
ATOM 739 O O . VAL A 1 97 ? -14.802 6.231 22.992 1.00 82.69 97 VAL A O 1
ATOM 742 N N . HIS A 1 98 ? -15.578 8.310 22.668 1.00 71.75 98 HIS A N 1
ATOM 743 C CA . HIS A 1 98 ? -16.164 8.439 24.003 1.00 71.75 98 HIS A CA 1
ATOM 744 C C . HIS A 1 98 ? -17.561 7.801 24.025 1.00 71.75 98 HIS A C 1
ATOM 746 O O . HIS A 1 98 ? -18.383 8.089 23.155 1.00 71.75 98 HIS A O 1
ATOM 752 N N . SER A 1 99 ? -17.848 6.951 25.019 1.00 57.53 99 SER A N 1
ATOM 753 C CA . SER A 1 99 ? -19.238 6.610 25.339 1.00 57.53 99 SER A CA 1
ATOM 754 C C . SER A 1 99 ? -19.909 7.842 25.951 1.00 57.53 99 SER A C 1
ATOM 756 O O . SER A 1 99 ? -19.265 8.613 26.661 1.00 57.53 99 SER A O 1
ATOM 758 N N . SER A 1 100 ? -21.183 8.050 25.636 1.00 54.84 100 SER A N 1
ATOM 759 C CA . SER A 1 100 ? -21.950 9.296 25.799 1.00 54.84 100 SER A CA 1
ATOM 760 C C . SER A 1 100 ? -22.189 9.803 27.232 1.00 54.84 100 SER A C 1
ATOM 762 O O . SER A 1 100 ? -23.089 10.611 27.434 1.00 54.84 100 SER A O 1
ATOM 764 N N . ASP A 1 101 ? -21.418 9.371 28.227 1.00 55.34 101 ASP A N 1
ATOM 765 C CA . ASP A 1 101 ? -21.771 9.552 29.640 1.00 55.34 101 ASP A CA 1
ATOM 766 C C . ASP A 1 101 ? -21.015 10.679 30.354 1.00 55.34 101 ASP A C 1
ATOM 768 O O . ASP A 1 101 ? -21.156 10.825 31.564 1.00 55.34 101 ASP A O 1
ATOM 772 N N . ASN A 1 102 ? -20.242 11.517 29.655 1.00 50.75 102 ASN A N 1
ATOM 773 C CA . ASN A 1 102 ? -19.629 12.681 30.301 1.00 50.75 102 ASN A CA 1
ATOM 774 C C . ASN A 1 102 ? -19.665 13.939 29.434 1.00 50.75 102 ASN A C 1
ATOM 776 O O . ASN A 1 102 ? -18.913 14.110 28.478 1.00 50.75 102 ASN A O 1
ATOM 780 N N . SER A 1 103 ? -20.561 14.840 29.824 1.00 51.09 103 SER A N 1
ATOM 781 C CA . SER A 1 103 ? -20.778 16.175 29.283 1.00 51.09 103 SER A CA 1
ATOM 782 C C . SER A 1 103 ? -19.778 17.192 29.848 1.00 51.09 103 SER A C 1
ATOM 784 O O . SER A 1 103 ? -20.183 18.172 30.479 1.00 51.09 103 SER A O 1
ATOM 786 N N . SER A 1 104 ? -18.473 16.979 29.672 1.00 50.53 104 SER A N 1
ATOM 787 C CA . SER A 1 104 ? -17.500 18.023 30.008 1.00 50.53 104 SER A CA 1
ATOM 788 C C . SER A 1 104 ? -16.170 17.912 29.254 1.00 50.53 104 SER A C 1
ATOM 790 O O . SER A 1 104 ? -15.473 16.906 29.303 1.00 50.53 104 SER A O 1
ATOM 792 N N . HIS A 1 105 ? -15.829 19.044 28.633 1.00 44.41 105 HIS A N 1
ATOM 793 C CA . HIS A 1 105 ? -14.564 19.439 28.011 1.00 44.41 105 HIS A CA 1
ATOM 794 C C . HIS A 1 105 ? -14.181 18.838 26.644 1.00 44.41 105 HIS A C 1
ATOM 796 O O . HIS A 1 105 ? -13.589 17.771 26.516 1.00 44.41 105 HIS A O 1
ATOM 802 N N . ASP A 1 106 ? -14.458 19.661 25.626 1.00 48.03 106 ASP A N 1
ATOM 803 C CA . ASP A 1 106 ? -14.051 19.590 24.222 1.00 48.03 106 ASP A CA 1
ATOM 804 C C . ASP A 1 106 ? -12.526 19.636 24.023 1.00 48.03 106 ASP A C 1
ATOM 806 O O . ASP A 1 106 ? -11.942 20.671 23.697 1.00 48.03 106 ASP A O 1
ATOM 810 N N . THR A 1 107 ? -11.877 18.485 24.115 1.00 54.00 107 THR A N 1
ATOM 811 C CA . THR A 1 107 ? -10.674 18.210 23.322 1.00 54.00 107 THR A CA 1
ATOM 812 C C . THR A 1 107 ? -10.804 16.800 22.777 1.00 54.00 107 THR A C 1
ATOM 814 O O . THR A 1 107 ? -10.698 15.836 23.527 1.00 54.00 107 THR A O 1
ATOM 817 N N . GLN A 1 108 ? -11.077 16.670 21.475 1.00 66.50 108 GLN A N 1
ATOM 818 C CA . GLN A 1 108 ? -11.007 15.375 20.802 1.00 66.50 108 GLN A CA 1
ATOM 819 C C . GLN A 1 108 ? -9.569 14.854 20.918 1.00 66.50 108 GLN A C 1
ATOM 821 O O . GLN A 1 108 ? -8.666 15.372 20.256 1.00 66.50 108 GLN A O 1
ATOM 826 N N . ASP A 1 109 ? -9.360 13.840 21.760 1.00 84.62 109 ASP A N 1
ATOM 827 C CA . ASP A 1 109 ? -8.106 13.091 21.824 1.00 84.62 109 ASP A CA 1
ATOM 828 C C . ASP A 1 109 ? -7.854 12.478 20.440 1.00 84.62 109 ASP A C 1
ATOM 830 O O . ASP A 1 109 ? -8.509 11.509 20.038 1.00 84.62 109 ASP A O 1
ATOM 834 N N . THR A 1 110 ? -6.924 13.070 19.690 1.00 89.88 110 THR A N 1
ATOM 835 C CA . THR A 1 110 ? -6.524 12.602 18.361 1.00 89.88 110 THR A CA 1
ATOM 836 C C . THR A 1 110 ? -5.054 12.211 18.349 1.00 89.88 110 THR A C 1
ATOM 838 O O . THR A 1 110 ? -4.206 12.847 18.971 1.00 89.88 110 THR A O 1
ATOM 841 N N . LEU A 1 111 ? -4.746 11.140 17.622 1.00 90.94 111 LEU A N 1
ATOM 842 C CA . LEU A 1 111 ? -3.393 10.633 17.414 1.00 90.94 111 LEU A CA 1
ATOM 843 C C . LEU A 1 111 ? -3.170 10.478 15.913 1.00 90.94 111 LEU A C 1
ATOM 845 O O . LEU A 1 111 ? -4.072 10.059 15.197 1.00 90.94 111 LEU A O 1
ATOM 849 N N . SER A 1 112 ? -1.978 10.798 15.419 1.00 92.19 112 SER A N 1
ATOM 850 C CA . SER A 1 112 ? -1.626 10.558 14.016 1.00 92.19 112 SER A CA 1
ATOM 851 C C . SER A 1 112 ? -0.479 9.563 13.912 1.00 92.19 112 SER A C 1
ATOM 853 O O . SER A 1 112 ? 0.518 9.678 14.619 1.00 92.19 112 SER A O 1
ATOM 855 N N . MET A 1 113 ? -0.621 8.595 13.011 1.00 93.00 113 MET A N 1
ATOM 856 C CA . MET A 1 113 ? 0.396 7.604 12.678 1.00 93.00 113 MET A CA 1
ATOM 857 C C . MET A 1 113 ? 0.795 7.759 11.212 1.00 93.00 113 MET A C 1
ATOM 859 O O . MET A 1 113 ? -0.063 7.837 10.336 1.00 93.00 113 MET A O 1
ATOM 863 N N . MET A 1 114 ? 2.098 7.776 10.938 1.00 95.19 114 MET A N 1
ATOM 864 C CA . MET A 1 114 ? 2.623 7.773 9.574 1.00 95.19 114 MET A CA 1
ATOM 865 C C . MET A 1 114 ? 2.932 6.341 9.139 1.00 95.19 114 MET A C 1
ATOM 867 O O . MET A 1 114 ? 3.694 5.636 9.797 1.00 95.19 114 MET A O 1
ATOM 871 N N . ILE A 1 115 ? 2.382 5.935 8.001 1.00 95.25 115 ILE A N 1
ATOM 872 C CA . ILE A 1 115 ? 2.745 4.706 7.304 1.00 95.25 115 ILE A CA 1
ATOM 873 C C . ILE A 1 115 ? 3.833 5.045 6.292 1.00 95.25 115 ILE A C 1
ATOM 875 O O . ILE A 1 115 ? 3.636 5.872 5.395 1.00 95.25 115 ILE A O 1
ATOM 879 N N . TYR A 1 116 ? 4.975 4.380 6.424 1.00 94.69 116 TYR A N 1
ATOM 880 C CA . TYR A 1 116 ? 6.095 4.508 5.501 1.00 94.69 116 TYR A CA 1
ATOM 881 C C . TYR A 1 116 ? 6.083 3.370 4.488 1.00 94.69 116 TYR A C 1
ATOM 883 O O . TYR A 1 116 ? 5.710 2.238 4.789 1.00 94.69 116 TYR A O 1
ATOM 891 N N . LEU A 1 117 ? 6.529 3.669 3.275 1.00 92.81 117 LEU A N 1
ATOM 892 C CA . LEU A 1 117 ? 6.721 2.683 2.232 1.00 92.81 117 LEU A CA 1
ATOM 893 C C . LEU A 1 117 ? 7.852 1.714 2.640 1.00 92.81 117 LEU A C 1
ATOM 895 O O . LEU A 1 117 ? 8.979 2.175 2.842 1.00 92.81 117 LEU A O 1
ATOM 899 N N . PRO A 1 118 ? 7.596 0.393 2.720 1.00 92.75 118 PRO A N 1
ATOM 900 C CA . PRO A 1 118 ? 8.586 -0.586 3.179 1.00 92.75 118 PRO A CA 1
ATOM 901 C C . PRO A 1 118 ? 9.532 -1.073 2.069 1.00 92.75 118 PRO A C 1
ATOM 903 O O . PRO A 1 118 ? 10.531 -1.729 2.347 1.00 92.75 118 PRO A O 1
ATOM 906 N N . ILE A 1 119 ? 9.221 -0.787 0.802 1.00 93.50 119 ILE A N 1
ATOM 907 C CA . ILE A 1 119 ? 9.937 -1.306 -0.371 1.00 93.50 119 ILE A CA 1
ATOM 908 C C . ILE A 1 119 ? 10.123 -0.224 -1.427 1.00 93.50 119 ILE A C 1
ATOM 910 O O . ILE A 1 119 ? 9.345 0.719 -1.515 1.00 93.50 119 ILE A O 1
ATOM 914 N N . ARG A 1 120 ? 11.121 -0.377 -2.296 1.00 93.62 120 ARG A N 1
ATOM 915 C CA . ARG A 1 120 ? 11.248 0.498 -3.466 1.00 93.62 120 ARG A CA 1
ATOM 916 C C . ARG A 1 120 ? 10.119 0.206 -4.456 1.00 93.62 120 ARG A C 1
ATOM 918 O O . ARG A 1 120 ? 9.971 -0.935 -4.890 1.00 93.62 120 ARG A O 1
ATOM 925 N N . LEU A 1 121 ? 9.380 1.234 -4.871 1.00 91.81 121 LEU A N 1
ATOM 926 C CA . LEU A 1 121 ? 8.206 1.065 -5.729 1.00 91.81 121 LEU A CA 1
ATOM 927 C C . LEU A 1 121 ? 8.069 2.217 -6.730 1.00 91.81 121 LEU A C 1
ATOM 929 O O . LEU A 1 121 ? 8.126 3.385 -6.351 1.00 91.81 121 LEU A O 1
ATOM 933 N N . LYS A 1 122 ? 7.858 1.903 -8.014 1.00 93.62 122 LYS A N 1
ATOM 934 C CA . LYS A 1 122 ? 7.396 2.888 -8.999 1.00 93.62 122 LYS A CA 1
ATOM 935 C C . LYS A 1 122 ? 5.879 2.994 -8.896 1.00 93.62 122 LYS A C 1
ATOM 937 O O . LYS A 1 122 ? 5.181 2.069 -9.305 1.00 93.62 122 LYS A O 1
ATOM 942 N N . LEU A 1 123 ? 5.388 4.082 -8.318 1.00 92.25 123 LEU A N 1
ATOM 943 C CA . LEU A 1 123 ? 3.990 4.223 -7.925 1.00 92.25 123 LEU A CA 1
ATOM 944 C C . LEU A 1 123 ? 3.088 4.374 -9.159 1.00 92.25 123 LEU A C 1
ATOM 946 O O . LEU A 1 123 ? 3.286 5.280 -9.961 1.00 92.25 123 LEU A O 1
ATOM 950 N N . ILE A 1 124 ? 2.124 3.468 -9.321 1.00 91.62 124 ILE A N 1
ATOM 951 C CA . ILE A 1 124 ? 1.137 3.494 -10.412 1.00 91.62 124 ILE A CA 1
ATOM 952 C C . ILE A 1 124 ? -0.181 4.077 -9.909 1.00 91.62 124 ILE A C 1
ATOM 954 O O . ILE A 1 124 ? -0.798 4.876 -10.608 1.00 91.62 124 ILE A O 1
ATOM 958 N N . GLU A 1 125 ? -0.600 3.671 -8.710 1.00 92.19 125 GLU A N 1
ATOM 959 C CA . GLU A 1 125 ? -1.898 4.017 -8.140 1.00 92.19 125 GLU A CA 1
ATOM 960 C C . GLU A 1 125 ? -1.827 4.040 -6.609 1.00 92.19 125 GLU A C 1
ATOM 962 O O . GLU A 1 125 ? -1.095 3.261 -5.992 1.00 92.19 125 GLU A O 1
ATOM 967 N N . ILE A 1 126 ? -2.614 4.926 -6.004 1.00 94.06 126 ILE A N 1
ATOM 968 C CA . ILE A 1 126 ? -2.937 4.936 -4.575 1.00 94.06 126 ILE A CA 1
ATOM 969 C C . ILE A 1 126 ? -4.442 4.747 -4.409 1.00 94.06 126 ILE A C 1
ATOM 971 O O . ILE A 1 126 ? -5.225 5.059 -5.306 1.00 94.06 126 ILE A O 1
ATOM 975 N N . ASN A 1 127 ? -4.856 4.263 -3.248 1.00 94.94 127 ASN A N 1
ATOM 976 C CA . ASN A 1 127 ? -6.252 4.001 -2.955 1.00 94.94 127 ASN A CA 1
ATOM 977 C C . ASN A 1 127 ? -6.965 5.264 -2.452 1.00 94.94 127 ASN A C 1
ATOM 979 O O . ASN A 1 127 ? -7.149 5.457 -1.251 1.00 94.94 127 ASN A O 1
ATOM 983 N N . ASN A 1 128 ? -7.402 6.118 -3.379 1.00 92.44 128 ASN A N 1
ATOM 984 C CA . ASN A 1 128 ? -8.132 7.355 -3.059 1.00 92.44 128 ASN A CA 1
ATOM 985 C C . ASN A 1 128 ? -9.414 7.117 -2.232 1.00 92.44 128 ASN A C 1
ATOM 987 O O . ASN A 1 128 ? -9.912 8.031 -1.570 1.00 92.44 128 ASN A O 1
ATOM 991 N N . SER A 1 129 ? -9.960 5.894 -2.230 1.00 92.88 129 SER A N 1
ATOM 992 C CA . SER A 1 129 ? -11.097 5.550 -1.376 1.00 92.88 129 SER A CA 1
ATOM 993 C C . SER A 1 129 ? -10.752 5.619 0.110 1.00 92.88 129 SER A C 1
ATOM 995 O O . SER A 1 129 ? -11.658 5.846 0.900 1.00 92.88 129 SER A O 1
ATOM 997 N N . LEU A 1 130 ? -9.483 5.497 0.517 1.00 94.12 130 LEU A N 1
ATOM 998 C CA . LEU A 1 130 ? -9.091 5.604 1.928 1.00 94.12 130 LEU A CA 1
ATOM 999 C C . LEU A 1 130 ? -9.315 7.002 2.515 1.00 94.12 130 LEU A C 1
ATOM 1001 O O . LEU A 1 130 ? -9.562 7.113 3.712 1.00 94.12 130 LEU A O 1
ATOM 1005 N N . GLU A 1 131 ? -9.288 8.055 1.694 1.00 94.31 131 GLU A N 1
ATOM 1006 C CA . GLU A 1 131 ? -9.561 9.425 2.157 1.00 94.31 131 GLU A CA 1
ATOM 1007 C C . GLU A 1 131 ? -11.032 9.615 2.560 1.00 94.31 131 GLU A C 1
ATOM 1009 O O . GLU A 1 131 ? -11.342 10.395 3.458 1.00 94.31 131 GLU A O 1
ATOM 1014 N N . HIS A 1 132 ? -11.932 8.855 1.930 1.00 93.50 132 HIS A N 1
ATOM 1015 C CA . HIS A 1 132 ? -13.383 8.918 2.139 1.00 93.50 132 HIS A CA 1
ATOM 1016 C C . HIS A 1 132 ? -13.909 7.756 2.994 1.00 93.50 132 HIS A C 1
ATOM 1018 O O . HIS A 1 132 ? -14.986 7.828 3.580 1.00 93.50 132 HIS A O 1
ATOM 1024 N N . SER A 1 133 ? -13.170 6.651 3.026 1.00 94.25 133 SER A N 1
ATOM 1025 C CA . SER A 1 133 ? -13.537 5.390 3.664 1.00 94.25 133 SER A CA 1
ATOM 1026 C C . SER A 1 133 ? -12.340 4.785 4.404 1.00 94.25 133 SER A C 1
ATOM 1028 O O . SER A 1 133 ? -11.872 3.697 4.052 1.00 94.25 133 SER A O 1
ATOM 1030 N N . PRO A 1 134 ? -11.815 5.467 5.439 1.00 93.88 134 PRO A N 1
ATOM 1031 C CA . PRO A 1 134 ? -10.591 5.046 6.118 1.00 93.88 134 PRO A CA 1
ATOM 1032 C C . PRO A 1 134 ? -10.746 3.727 6.896 1.00 93.88 134 PRO A C 1
ATOM 1034 O O . PRO A 1 134 ? -9.761 3.017 7.089 1.00 93.88 134 PRO A O 1
ATOM 1037 N N . TRP A 1 135 ? -11.974 3.329 7.252 1.00 90.31 135 TRP A N 1
ATOM 1038 C CA . TRP A 1 135 ? -12.286 2.031 7.879 1.00 90.31 135 TRP A CA 1
ATOM 1039 C C . TRP A 1 135 ? -11.905 0.816 7.013 1.00 90.31 135 TRP A C 1
ATOM 1041 O O . TRP A 1 135 ? -11.823 -0.311 7.510 1.00 90.31 135 TRP A O 1
ATOM 1051 N N . LEU A 1 136 ? -11.659 1.011 5.711 1.00 91.88 136 LEU A N 1
ATOM 1052 C CA . LEU A 1 136 ? -11.149 -0.038 4.823 1.00 91.88 136 LEU A CA 1
ATOM 1053 C C . LEU A 1 136 ? -9.760 -0.534 5.251 1.00 91.88 136 LEU A C 1
ATOM 1055 O O . LEU A 1 136 ? -9.438 -1.694 4.989 1.00 91.88 136 LEU A O 1
ATOM 1059 N N . LEU A 1 137 ? -8.970 0.310 5.927 1.00 92.75 137 LEU A N 1
ATOM 1060 C CA . LEU A 1 137 ? -7.667 -0.062 6.487 1.00 92.75 137 LEU A CA 1
ATOM 1061 C C . LEU A 1 137 ? -7.768 -1.117 7.586 1.00 92.75 137 LEU A C 1
ATOM 1063 O O . LEU A 1 137 ? -6.797 -1.824 7.808 1.00 92.75 137 LEU A O 1
ATOM 1067 N N . GLU A 1 138 ? -8.912 -1.230 8.256 1.00 89.75 138 GLU A N 1
ATOM 1068 C CA . GLU A 1 138 ? -9.142 -2.208 9.320 1.00 89.75 138 GLU A CA 1
ATOM 1069 C C . GLU A 1 138 ? -9.908 -3.420 8.768 1.00 89.75 138 GLU A C 1
ATOM 1071 O O . GLU A 1 138 ? -9.433 -4.559 8.788 1.00 89.75 138 GLU A O 1
ATOM 1076 N N . THR A 1 139 ? -11.064 -3.153 8.156 1.00 87.75 139 THR A N 1
ATOM 1077 C CA . THR A 1 139 ? -12.033 -4.175 7.722 1.00 87.75 139 THR A CA 1
ATOM 1078 C C . THR A 1 139 ? -11.630 -4.929 6.453 1.00 87.75 139 THR A C 1
ATOM 1080 O O . THR A 1 139 ? -12.016 -6.080 6.264 1.00 87.75 139 THR A O 1
ATOM 1083 N N . CYS A 1 140 ? -10.866 -4.294 5.561 1.00 90.69 140 CYS A N 1
ATOM 1084 C CA . CYS A 1 140 ? -10.545 -4.798 4.221 1.00 90.69 140 CYS A CA 1
ATOM 1085 C C . CYS A 1 140 ? -9.041 -4.699 3.908 1.00 90.69 140 CYS A C 1
ATOM 1087 O O . CYS A 1 140 ? -8.636 -4.557 2.750 1.00 90.69 140 CYS A O 1
ATOM 1089 N N . HIS A 1 141 ? -8.197 -4.786 4.937 1.00 88.69 141 HIS A N 1
ATOM 1090 C CA . HIS A 1 141 ? -6.772 -4.453 4.877 1.00 88.69 141 HIS A CA 1
ATOM 1091 C C . HIS A 1 141 ? -5.944 -5.288 3.887 1.00 88.69 141 HIS A C 1
ATOM 1093 O O . HIS A 1 141 ? -4.890 -4.844 3.441 1.00 88.69 141 HIS A O 1
ATOM 1099 N N . THR A 1 142 ? -6.416 -6.479 3.498 1.00 83.75 142 THR A N 1
ATOM 1100 C CA . THR A 1 142 ? -5.729 -7.359 2.533 1.00 83.75 142 THR A CA 1
ATOM 1101 C C . THR A 1 142 ? -6.196 -7.202 1.083 1.00 83.75 142 THR A C 1
ATOM 1103 O O . THR A 1 142 ? -5.579 -7.793 0.191 1.00 83.75 142 THR A O 1
ATOM 1106 N N . ASN A 1 143 ? -7.279 -6.458 0.823 1.00 84.44 143 ASN A N 1
ATOM 1107 C CA . ASN A 1 143 ? -7.889 -6.325 -0.503 1.00 84.44 143 ASN A CA 1
ATOM 1108 C C . ASN A 1 143 ? -8.261 -4.870 -0.853 1.00 84.44 143 ASN A C 1
ATOM 1110 O O . ASN A 1 143 ? -7.431 -4.151 -1.397 1.00 84.44 143 ASN A O 1
ATOM 1114 N N . ARG A 1 144 ? -9.491 -4.428 -0.568 1.00 89.12 144 ARG A N 1
ATOM 1115 C CA . ARG A 1 144 ? -10.023 -3.100 -0.899 1.00 89.12 144 ARG A CA 1
ATOM 1116 C C . ARG A 1 144 ? -9.360 -1.986 -0.093 1.00 89.12 144 ARG A C 1
ATOM 1118 O O . ARG A 1 144 ? -9.425 -0.842 -0.512 1.00 89.12 144 ARG A O 1
ATOM 1125 N N . GLY A 1 145 ? -8.719 -2.314 1.027 1.00 90.94 145 GLY A N 1
ATOM 1126 C CA . GLY A 1 145 ? -7.895 -1.417 1.837 1.00 90.94 145 GLY A CA 1
ATOM 1127 C C . GLY A 1 145 ? -6.417 -1.411 1.442 1.00 90.94 145 GLY A C 1
ATOM 1128 O O . GLY A 1 145 ? -5.572 -1.155 2.296 1.00 90.94 145 GLY A O 1
ATOM 1129 N N . PHE A 1 146 ? -6.076 -1.735 0.186 1.00 95.44 146 PHE A N 1
ATOM 1130 C CA . PHE A 1 146 ? -4.691 -1.643 -0.286 1.00 95.44 146 PHE A CA 1
ATOM 1131 C C . PHE A 1 146 ? -4.154 -0.215 -0.132 1.00 95.44 146 PHE A C 1
ATOM 1133 O O . PHE A 1 146 ? -4.904 0.755 -0.220 1.00 95.44 146 PHE A O 1
ATOM 1140 N N . LEU A 1 147 ? -2.846 -0.091 0.080 1.00 96.56 147 LEU A N 1
ATOM 1141 C CA . LEU A 1 147 ? -2.168 1.188 0.277 1.00 96.56 147 LEU A CA 1
ATOM 1142 C C . LEU A 1 147 ? -1.704 1.789 -1.047 1.00 96.56 147 LEU A C 1
ATOM 1144 O O . LEU A 1 147 ? -1.860 2.985 -1.279 1.00 96.56 147 LEU A O 1
ATOM 1148 N N . ALA A 1 148 ? -1.095 0.967 -1.900 1.00 95.69 148 ALA A N 1
ATOM 1149 C CA . ALA A 1 148 ? -0.518 1.400 -3.164 1.00 95.69 148 ALA A CA 1
ATOM 1150 C C . ALA A 1 148 ? -0.388 0.235 -4.148 1.00 95.69 148 ALA A C 1
ATOM 1152 O O . ALA A 1 148 ? -0.166 -0.912 -3.751 1.00 95.69 148 ALA A O 1
ATOM 1153 N N . ILE A 1 149 ? -0.450 0.552 -5.437 1.00 94.62 149 ILE A N 1
ATOM 1154 C CA . ILE A 1 149 ? -0.074 -0.342 -6.530 1.00 94.62 149 ILE A CA 1
ATOM 1155 C C . ILE A 1 149 ? 1.125 0.276 -7.231 1.00 94.62 149 ILE A C 1
ATOM 1157 O O . ILE A 1 149 ? 1.162 1.476 -7.514 1.00 94.62 149 ILE A O 1
ATOM 1161 N N . GLY A 1 150 ? 2.117 -0.544 -7.549 1.00 93.50 150 GLY A N 1
ATOM 1162 C CA . GLY A 1 150 ? 3.255 -0.059 -8.303 1.00 93.50 150 GLY A CA 1
ATOM 1163 C C . GLY A 1 150 ? 4.033 -1.136 -9.025 1.00 93.50 150 GLY A C 1
ATOM 1164 O O . GLY A 1 150 ? 3.827 -2.333 -8.837 1.00 93.50 150 GLY A O 1
ATOM 1165 N N . LEU A 1 151 ? 4.942 -0.680 -9.876 1.00 94.06 151 LEU A N 1
ATOM 1166 C CA . LEU A 1 151 ? 5.865 -1.532 -10.600 1.00 94.06 151 LEU A CA 1
ATOM 1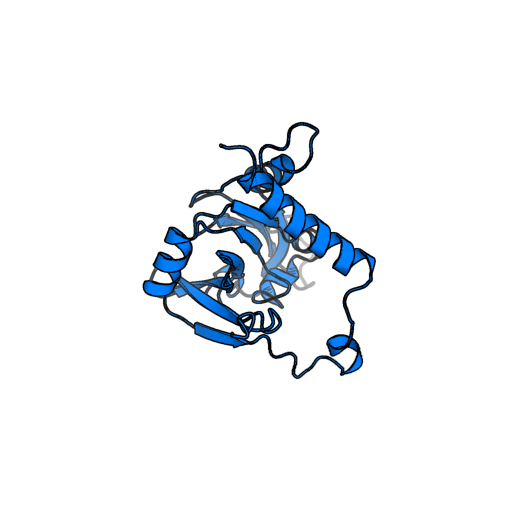167 C C . LEU A 1 151 ? 7.168 -1.654 -9.815 1.00 94.06 151 LEU A C 1
ATOM 1169 O O . LEU A 1 151 ? 7.804 -0.656 -9.463 1.00 94.06 151 LEU A O 1
ATOM 1173 N N . LEU A 1 152 ? 7.593 -2.885 -9.583 1.00 92.31 152 LEU A N 1
ATOM 1174 C CA . LEU A 1 152 ? 8.929 -3.184 -9.102 1.00 92.31 152 LEU A CA 1
ATOM 1175 C C . LEU A 1 152 ? 9.849 -3.381 -10.307 1.00 92.31 152 LEU A C 1
ATOM 1177 O O . LEU A 1 152 ? 9.425 -3.853 -11.363 1.00 92.31 152 LEU A O 1
ATOM 1181 N N . ARG A 1 153 ? 11.133 -3.038 -10.162 1.00 92.50 153 ARG A N 1
ATOM 1182 C CA . ARG A 1 153 ? 12.115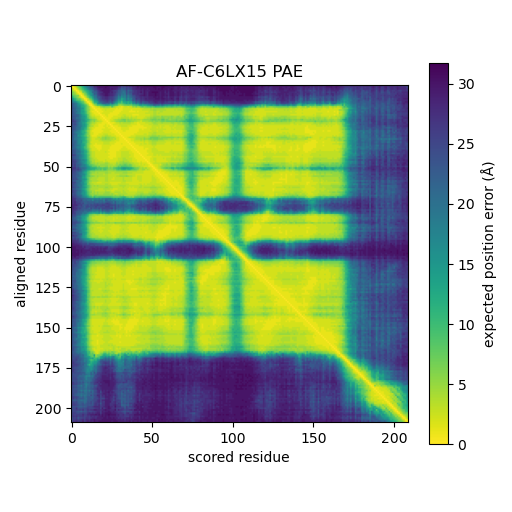 -3.492 -11.152 1.00 92.50 153 ARG A CA 1
ATOM 1183 C C . ARG A 1 153 ? 12.164 -5.020 -11.131 1.00 92.50 153 ARG A C 1
ATOM 1185 O O . ARG A 1 153 ? 12.041 -5.617 -10.066 1.00 92.50 153 ARG A O 1
ATOM 1192 N N . TYR A 1 154 ? 12.349 -5.632 -12.296 1.00 87.69 154 TYR A N 1
ATOM 1193 C CA . TYR A 1 154 ? 12.282 -7.085 -12.450 1.00 87.69 154 TYR A CA 1
ATOM 1194 C C . TYR A 1 154 ? 13.298 -7.830 -11.568 1.00 87.69 154 TYR A C 1
ATOM 1196 O O . TYR A 1 154 ? 12.924 -8.748 -10.843 1.00 87.69 154 TYR A O 1
ATOM 1204 N N . ASP A 1 155 ? 14.552 -7.372 -11.566 1.00 89.94 155 ASP A N 1
ATOM 1205 C CA . ASP A 1 155 ? 15.636 -7.884 -10.717 1.00 89.94 155 ASP A CA 1
ATOM 1206 C C . ASP A 1 155 ? 15.284 -7.810 -9.225 1.00 89.94 155 ASP A C 1
ATOM 1208 O O . ASP A 1 155 ? 15.428 -8.778 -8.480 1.00 89.94 155 ASP A O 1
ATOM 1212 N N . TYR A 1 156 ? 14.745 -6.671 -8.799 1.00 91.31 156 TYR A N 1
ATOM 1213 C CA . TYR A 1 156 ? 14.322 -6.454 -7.422 1.00 91.31 156 TYR A CA 1
ATOM 1214 C C . TYR A 1 156 ? 13.125 -7.334 -7.034 1.00 91.31 156 TYR A C 1
ATOM 1216 O O . TYR A 1 156 ? 13.119 -7.921 -5.957 1.00 91.31 156 TYR A O 1
ATOM 1224 N N . ALA A 1 157 ? 12.135 -7.480 -7.916 1.00 88.81 157 ALA A N 1
ATOM 1225 C CA . ALA A 1 157 ? 10.973 -8.335 -7.691 1.00 88.81 157 ALA A CA 1
ATOM 1226 C C . ALA A 1 157 ? 11.370 -9.809 -7.511 1.00 88.81 157 ALA A C 1
ATOM 1228 O O . ALA A 1 157 ? 10.865 -10.475 -6.608 1.00 88.81 157 ALA A O 1
ATOM 1229 N N . GLN A 1 158 ? 12.298 -10.305 -8.336 1.00 87.38 158 GLN A N 1
ATOM 1230 C CA . GLN A 1 158 ? 12.842 -11.657 -8.198 1.00 87.38 158 GLN A CA 1
ATOM 1231 C C . GLN A 1 158 ? 13.600 -11.833 -6.884 1.00 87.38 158 GLN A C 1
ATOM 1233 O O . GLN A 1 158 ? 13.389 -12.829 -6.195 1.00 87.38 158 GLN A O 1
ATOM 1238 N N . ALA A 1 159 ? 14.432 -10.855 -6.512 1.00 88.44 159 ALA A N 1
ATOM 1239 C CA . ALA A 1 159 ? 15.151 -10.887 -5.245 1.00 88.44 159 ALA A CA 1
ATOM 1240 C C . ALA A 1 159 ? 14.185 -10.956 -4.053 1.00 88.44 159 ALA A C 1
ATOM 1242 O O . ALA A 1 159 ? 14.353 -11.815 -3.196 1.00 88.44 159 ALA A O 1
ATOM 1243 N N . LEU A 1 160 ? 13.134 -10.126 -4.028 1.00 88.62 160 LEU A N 1
ATOM 1244 C CA . LEU A 1 160 ? 12.112 -10.167 -2.974 1.00 88.62 160 LEU A CA 1
ATOM 1245 C C . LEU A 1 160 ? 11.382 -11.513 -2.920 1.00 88.62 160 LEU A C 1
ATOM 1247 O O . LEU A 1 160 ? 11.158 -12.042 -1.838 1.00 88.62 160 LEU A O 1
ATOM 1251 N N . ALA A 1 161 ? 11.018 -12.079 -4.072 1.00 85.94 161 ALA A N 1
ATOM 1252 C CA . ALA A 1 161 ? 10.336 -13.371 -4.126 1.00 85.94 161 ALA A CA 1
ATOM 1253 C C . ALA A 1 161 ? 11.221 -14.543 -3.664 1.00 85.94 161 ALA A C 1
ATOM 1255 O O . ALA A 1 161 ? 10.692 -15.562 -3.224 1.00 85.94 161 ALA A O 1
ATOM 1256 N N . ALA A 1 162 ? 12.545 -14.408 -3.777 1.00 83.56 162 ALA A N 1
ATOM 1257 C CA . ALA A 1 162 ? 13.507 -15.409 -3.328 1.00 83.56 162 ALA A CA 1
ATOM 1258 C C . ALA A 1 162 ? 13.852 -15.286 -1.835 1.00 83.56 162 ALA A C 1
ATOM 1260 O O . ALA A 1 162 ? 14.185 -16.289 -1.210 1.00 83.56 162 ALA A O 1
ATOM 1261 N N . THR A 1 163 ? 13.801 -14.075 -1.269 1.00 86.31 163 THR A N 1
ATOM 1262 C CA . THR A 1 163 ? 14.248 -13.812 0.109 1.00 86.31 163 THR A CA 1
ATOM 1263 C C . THR A 1 163 ? 13.115 -13.725 1.121 1.00 86.31 163 THR A C 1
ATOM 1265 O O . THR A 1 163 ? 13.321 -14.065 2.285 1.00 86.31 163 THR A O 1
ATOM 1268 N N . LEU A 1 164 ? 11.930 -13.265 0.716 1.00 86.38 164 LEU A N 1
ATOM 1269 C CA . LEU A 1 164 ? 10.826 -13.047 1.642 1.00 86.38 164 LEU A CA 1
ATOM 1270 C C . LEU A 1 164 ? 9.971 -14.303 1.834 1.00 86.38 164 LEU A C 1
ATOM 1272 O O . LEU A 1 164 ? 9.725 -15.042 0.876 1.00 86.38 164 LEU A O 1
ATOM 1276 N N . PRO A 1 165 ? 9.422 -14.517 3.044 1.00 82.38 165 PRO A N 1
ATOM 1277 C CA . PRO A 1 165 ? 8.494 -15.611 3.283 1.00 82.38 165 PRO A CA 1
ATOM 1278 C C . PRO A 1 165 ? 7.251 -15.501 2.395 1.00 82.38 165 PRO A C 1
ATOM 1280 O O . PRO A 1 165 ? 6.578 -14.467 2.350 1.00 82.38 165 PRO A O 1
ATOM 1283 N N . ILE A 1 166 ? 6.905 -16.600 1.727 1.00 83.00 166 ILE A N 1
ATOM 1284 C CA . ILE A 1 166 ? 5.704 -16.700 0.896 1.00 83.00 166 ILE A CA 1
ATOM 1285 C C . ILE A 1 166 ? 4.537 -17.127 1.791 1.00 83.00 166 ILE A C 1
ATOM 1287 O O . ILE A 1 166 ? 4.545 -18.217 2.356 1.00 83.00 166 ILE A O 1
ATOM 1291 N N . GLN A 1 167 ? 3.515 -16.279 1.925 1.00 66.19 167 GLN A N 1
ATOM 1292 C CA . GLN A 1 167 ? 2.295 -16.619 2.665 1.00 66.19 167 GLN A CA 1
ATOM 1293 C C . GLN A 1 167 ? 1.391 -17.553 1.858 1.00 66.19 167 GLN A C 1
ATOM 1295 O O . GLN A 1 167 ? 0.792 -18.470 2.409 1.00 66.19 167 GLN A O 1
ATOM 1300 N N . SER 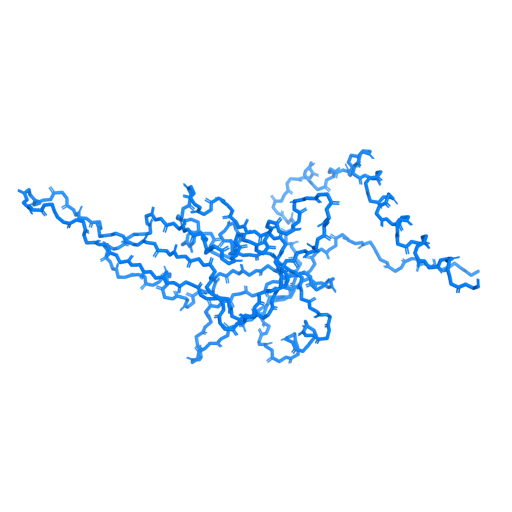A 1 168 ? 1.247 -17.290 0.560 1.00 67.25 168 SER A N 1
ATOM 1301 C CA . SER A 1 168 ? 0.467 -18.127 -0.350 1.00 67.25 168 SER A CA 1
ATOM 1302 C C . SER A 1 168 ? 0.814 -17.818 -1.805 1.00 67.25 168 SER A C 1
ATOM 1304 O O . SER A 1 168 ? 1.174 -16.689 -2.150 1.00 67.25 168 SER A O 1
ATOM 1306 N N . ARG A 1 169 ? 0.668 -18.822 -2.671 1.00 56.91 169 ARG A N 1
ATOM 1307 C CA . ARG A 1 169 ? 0.505 -18.628 -4.115 1.00 56.91 169 ARG A CA 1
ATOM 1308 C C . ARG A 1 169 ? -0.989 -18.716 -4.401 1.00 56.91 169 ARG A C 1
ATOM 1310 O O . ARG A 1 169 ? -1.484 -19.781 -4.744 1.00 56.91 169 ARG A O 1
ATOM 1317 N N . ARG A 1 170 ? -1.729 -17.636 -4.147 1.00 46.94 170 ARG A N 1
ATOM 1318 C CA . ARG A 1 170 ? -3.161 -17.603 -4.461 1.00 46.94 170 ARG A CA 1
ATOM 1319 C C . ARG A 1 170 ? -3.315 -17.270 -5.944 1.00 46.94 170 ARG A C 1
ATOM 1321 O O . ARG A 1 170 ? -3.023 -16.153 -6.377 1.00 46.94 170 ARG A O 1
ATOM 1328 N N . SER A 1 171 ? -3.784 -18.242 -6.724 1.00 40.19 171 SER A N 1
ATOM 1329 C CA . SER A 1 171 ? -4.710 -17.935 -7.815 1.00 40.19 171 SER A CA 1
ATOM 1330 C C . SER A 1 171 ? -5.815 -17.066 -7.222 1.00 40.19 171 SER A C 1
ATOM 1332 O O . SER A 1 171 ? -6.252 -17.315 -6.101 1.00 40.19 171 SER A O 1
ATOM 1334 N N . ILE A 1 172 ? -6.229 -16.001 -7.903 1.00 41.88 172 ILE A N 1
ATOM 1335 C CA . ILE A 1 172 ? -7.474 -15.346 -7.506 1.00 41.88 172 ILE A CA 1
ATOM 1336 C C . ILE A 1 172 ? -8.549 -16.430 -7.568 1.00 41.88 172 ILE A C 1
ATOM 1338 O O . ILE A 1 172 ? -8.805 -16.964 -8.64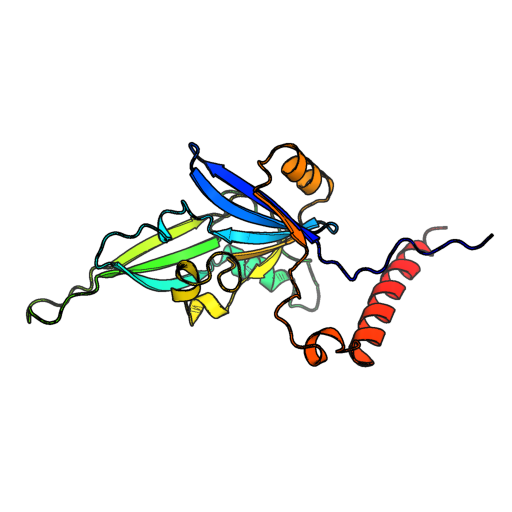5 1.00 41.88 172 ILE A O 1
ATOM 1342 N N . ASP A 1 173 ? -9.128 -16.785 -6.423 1.00 39.69 173 ASP A N 1
ATOM 1343 C CA . ASP A 1 173 ? -10.297 -17.650 -6.385 1.00 39.69 173 ASP A CA 1
ATOM 1344 C C . ASP A 1 173 ? -11.461 -16.844 -6.954 1.00 39.69 173 ASP A C 1
ATOM 1346 O O . ASP A 1 173 ? -12.188 -16.138 -6.258 1.00 39.69 173 ASP A O 1
ATOM 1350 N N . TYR A 1 174 ? -11.629 -16.947 -8.270 1.00 40.81 174 TYR A N 1
ATOM 1351 C CA . TYR A 1 174 ? -12.845 -16.558 -8.973 1.00 40.81 174 TYR A CA 1
ATOM 1352 C C . TYR A 1 174 ? -14.039 -17.441 -8.557 1.00 40.81 174 TYR A C 1
ATOM 1354 O O . TYR A 1 174 ? -15.122 -17.298 -9.115 1.00 40.81 174 TYR A O 1
ATOM 1362 N N . GLU A 1 175 ? -13.898 -18.372 -7.608 1.00 42.34 175 GLU A N 1
ATOM 1363 C CA . GLU A 1 175 ? -14.936 -19.344 -7.248 1.00 42.34 175 GLU A CA 1
ATOM 1364 C C . GLU A 1 175 ? -16.249 -18.706 -6.765 1.00 42.34 175 GLU A C 1
ATOM 1366 O O . GLU A 1 175 ? -17.300 -19.319 -6.923 1.00 42.34 175 GLU A O 1
ATOM 1371 N N . HIS A 1 176 ? -16.231 -17.447 -6.312 1.00 42.47 176 HIS A N 1
ATOM 1372 C CA . HIS A 1 176 ? -17.435 -16.728 -5.870 1.00 42.47 176 HIS A CA 1
ATOM 1373 C C . HIS A 1 176 ? -17.982 -15.675 -6.844 1.00 42.47 176 HIS A C 1
ATOM 1375 O O . HIS A 1 176 ? -18.978 -15.032 -6.528 1.00 42.47 176 HIS A O 1
ATOM 1381 N N . LEU A 1 177 ? -17.369 -15.489 -8.017 1.00 43.31 177 LEU A N 1
ATOM 1382 C CA . LEU A 1 177 ? -17.934 -14.618 -9.052 1.00 43.31 177 LEU A CA 1
ATOM 1383 C C . LEU A 1 177 ? -18.960 -15.402 -9.871 1.00 43.31 177 LEU A C 1
ATOM 1385 O O . LEU A 1 177 ? -18.712 -16.564 -10.236 1.00 43.31 177 LEU A O 1
ATOM 1389 N N . SER A 1 178 ? -20.107 -14.773 -10.141 1.00 43.25 178 SER A N 1
ATOM 1390 C CA . SER A 1 178 ? -21.168 -15.398 -10.928 1.00 43.25 178 SER A CA 1
ATOM 1391 C C . SER A 1 178 ? -20.631 -15.752 -12.327 1.00 43.25 178 SER A C 1
ATOM 1393 O O . SER A 1 178 ? -19.698 -15.105 -12.818 1.00 43.25 178 SER A O 1
ATOM 1395 N N . PRO A 1 179 ? -21.172 -16.786 -12.996 1.00 51.12 179 PRO A N 1
ATOM 1396 C CA . PRO A 1 179 ? -20.756 -17.148 -14.355 1.00 51.12 179 PRO A CA 1
ATOM 1397 C C . PRO A 1 179 ? -20.779 -15.952 -15.326 1.00 51.12 179 PRO A C 1
ATOM 1399 O O . PRO A 1 179 ? -19.906 -15.823 -16.179 1.00 51.12 179 PRO A O 1
ATOM 1402 N N . GLU A 1 180 ? -21.708 -15.019 -15.115 1.00 53.44 180 GLU A N 1
ATOM 1403 C CA . GLU A 1 180 ? -21.894 -13.804 -15.915 1.00 53.44 180 GLU A CA 1
ATOM 1404 C C . GLU A 1 180 ? -20.747 -12.788 -15.756 1.00 53.44 180 GLU A C 1
ATOM 1406 O O . GLU A 1 180 ? -20.435 -12.043 -16.686 1.00 53.44 180 GLU A O 1
ATOM 1411 N N . GLU A 1 181 ? -20.077 -12.764 -14.600 1.00 48.34 181 GLU A N 1
ATOM 1412 C CA . GLU A 1 181 ? -18.905 -11.913 -14.354 1.00 48.34 181 GLU A CA 1
ATOM 1413 C C . GLU A 1 181 ? -17.603 -12.555 -14.857 1.00 48.34 181 GLU A C 1
ATOM 1415 O O . GLU A 1 181 ? -16.665 -11.840 -15.217 1.00 48.34 181 GLU A O 1
ATOM 1420 N N . LYS A 1 182 ? -17.555 -13.893 -14.944 1.00 49.12 182 LYS A N 1
ATOM 1421 C CA . LYS A 1 182 ? -16.436 -14.660 -15.527 1.00 49.12 182 LYS A CA 1
ATOM 1422 C C . LYS A 1 182 ? -16.394 -14.587 -17.054 1.00 49.12 182 LYS A C 1
ATOM 1424 O O . LYS A 1 182 ? -15.313 -14.649 -17.633 1.00 49.12 182 LYS A O 1
ATOM 1429 N N . GLU A 1 183 ? -17.548 -14.428 -17.698 1.00 45.16 183 GLU A N 1
ATOM 1430 C CA . GLU A 1 183 ? -17.689 -14.394 -19.159 1.00 45.16 183 GLU A CA 1
ATOM 1431 C C . GLU A 1 183 ? -17.797 -12.987 -19.757 1.00 45.16 183 GLU A C 1
ATOM 1433 O O . GLU A 1 183 ? -18.100 -12.846 -20.945 1.00 45.16 183 GLU A O 1
ATOM 1438 N N . ARG A 1 184 ? -17.500 -11.918 -18.999 1.00 45.25 184 ARG A N 1
ATOM 1439 C CA . ARG A 1 184 ? -17.356 -10.583 -19.601 1.00 45.25 184 ARG A CA 1
ATOM 1440 C C . ARG A 1 184 ? -16.138 -10.556 -20.514 1.00 45.25 184 ARG A C 1
ATOM 1442 O O . ARG A 1 184 ? -15.028 -10.196 -20.128 1.00 45.25 184 ARG A O 1
ATOM 1449 N N . SER A 1 185 ? -16.373 -10.951 -21.759 1.00 47.69 185 SER A N 1
ATOM 1450 C CA . SER A 1 185 ? -15.411 -10.822 -22.831 1.00 47.69 185 SER A CA 1
ATOM 1451 C C . SER A 1 185 ? -15.027 -9.340 -22.928 1.00 47.69 185 SER A C 1
ATOM 1453 O O . SER A 1 185 ? -15.918 -8.486 -22.857 1.00 47.69 185 SER A O 1
ATOM 1455 N N . PRO A 1 186 ? -13.727 -9.012 -23.037 1.00 50.94 186 PRO A N 1
ATOM 1456 C CA . PRO A 1 186 ? -13.287 -7.626 -23.061 1.00 50.94 186 PRO A CA 1
ATOM 1457 C C . PRO A 1 186 ? -14.042 -6.897 -24.166 1.00 50.94 186 PRO A C 1
ATOM 1459 O O . PRO A 1 186 ? -14.140 -7.422 -25.284 1.00 50.94 186 PRO A O 1
ATOM 1462 N N . THR A 1 187 ? -14.599 -5.727 -23.848 1.00 57.59 187 THR A N 1
ATOM 1463 C CA . THR A 1 187 ? -15.307 -4.907 -24.835 1.00 57.59 187 THR A CA 1
ATOM 1464 C C . THR A 1 187 ? -14.383 -4.612 -26.010 1.00 57.59 187 THR A C 1
ATOM 1466 O O . THR A 1 187 ? -13.155 -4.619 -25.881 1.00 57.59 187 THR A O 1
ATOM 1469 N N . GLU A 1 188 ? -14.956 -4.369 -27.184 1.00 50.72 188 GLU A N 1
ATOM 1470 C CA . GLU A 1 188 ? -14.190 -4.105 -28.405 1.00 50.72 188 GLU A CA 1
ATOM 1471 C C . GLU A 1 188 ? -13.188 -2.950 -28.215 1.00 50.72 188 GLU A C 1
ATOM 1473 O O . GLU A 1 188 ? -12.055 -3.026 -28.685 1.00 50.72 188 GLU A O 1
ATOM 1478 N N . GLU A 1 189 ? -13.529 -1.958 -27.385 1.00 50.41 189 GLU A N 1
ATOM 1479 C CA . GLU A 1 189 ? -12.621 -0.886 -26.958 1.00 50.41 189 GLU A CA 1
ATOM 1480 C C . GLU A 1 189 ? -11.437 -1.367 -26.112 1.00 50.41 189 GLU A C 1
ATOM 1482 O O . GLU A 1 189 ? -10.317 -0.888 -26.301 1.00 50.41 189 GLU A O 1
ATOM 1487 N N . GLN A 1 190 ? -11.651 -2.321 -25.203 1.00 48.03 190 GLN A N 1
ATOM 1488 C CA . GLN A 1 190 ? -10.591 -2.917 -24.387 1.00 48.03 190 GLN A CA 1
ATOM 1489 C C . GLN A 1 190 ? -9.687 -3.813 -25.238 1.00 48.03 190 GLN A C 1
ATOM 1491 O O . GLN A 1 190 ? -8.464 -3.746 -25.109 1.00 48.03 190 GLN A O 1
ATOM 1496 N N . ARG A 1 191 ? -10.258 -4.583 -26.174 1.00 55.12 191 ARG A N 1
ATOM 1497 C CA . ARG A 1 191 ? -9.482 -5.360 -27.157 1.00 55.12 191 ARG A CA 1
ATOM 1498 C C . ARG A 1 191 ? -8.662 -4.441 -28.060 1.00 55.12 191 ARG A C 1
ATOM 1500 O O . ARG A 1 191 ? -7.476 -4.690 -28.259 1.00 55.12 191 ARG A O 1
ATOM 1507 N N . ALA A 1 192 ? -9.249 -3.341 -28.529 1.00 57.00 192 ALA A N 1
ATOM 1508 C CA . ALA A 1 192 ? -8.556 -2.333 -29.324 1.00 57.00 192 ALA A CA 1
ATOM 1509 C C . ALA A 1 192 ? -7.470 -1.604 -28.514 1.00 57.00 192 ALA A C 1
ATOM 1511 O O . ALA A 1 192 ? -6.399 -1.318 -29.042 1.00 57.00 192 ALA A O 1
ATOM 1512 N N . ALA A 1 193 ? -7.693 -1.326 -27.227 1.00 48.06 193 ALA A N 1
ATOM 1513 C CA . ALA A 1 193 ? -6.691 -0.722 -26.349 1.00 48.06 193 ALA A CA 1
ATOM 1514 C C . ALA A 1 193 ? -5.495 -1.655 -26.106 1.00 48.06 193 ALA A C 1
ATOM 1516 O O . ALA A 1 193 ? -4.352 -1.203 -26.177 1.00 48.06 193 ALA A O 1
ATOM 1517 N N . VAL A 1 194 ? -5.745 -2.951 -25.901 1.00 49.25 194 VAL A N 1
ATOM 1518 C CA . VAL A 1 194 ? -4.692 -3.969 -25.777 1.00 49.25 194 VAL A CA 1
ATOM 1519 C C . VAL A 1 194 ? -3.938 -4.134 -27.099 1.00 49.25 194 VAL A C 1
ATOM 1521 O O . VAL A 1 194 ? -2.710 -4.121 -27.093 1.00 49.25 194 VAL A O 1
ATOM 1524 N N . ALA A 1 195 ? -4.635 -4.191 -28.239 1.00 47.44 195 ALA A N 1
ATOM 1525 C CA . ALA A 1 195 ? -4.003 -4.258 -29.558 1.00 47.44 195 ALA A CA 1
ATOM 1526 C C . ALA A 1 195 ? -3.119 -3.028 -29.839 1.00 47.44 195 ALA A C 1
ATOM 1528 O O . ALA A 1 195 ? -1.977 -3.173 -30.275 1.00 47.44 195 ALA A O 1
ATOM 1529 N N . ARG A 1 196 ? -3.589 -1.820 -29.497 1.00 49.56 196 ARG A N 1
ATOM 1530 C CA . ARG A 1 196 ? -2.792 -0.583 -29.585 1.00 49.56 196 ARG A CA 1
ATOM 1531 C C . ARG A 1 196 ? -1.564 -0.623 -28.671 1.00 49.56 196 ARG A C 1
ATOM 1533 O O . ARG A 1 196 ? -0.478 -0.251 -29.101 1.00 49.56 196 ARG A O 1
ATOM 1540 N N . ALA A 1 197 ? -1.704 -1.105 -27.436 1.00 37.03 197 ALA A N 1
ATOM 1541 C CA . ALA A 1 197 ? -0.590 -1.216 -26.492 1.00 37.03 197 ALA A CA 1
ATOM 1542 C C . ALA A 1 197 ? 0.472 -2.242 -26.932 1.00 37.03 197 ALA A C 1
ATOM 1544 O O . ALA A 1 197 ? 1.659 -2.053 -26.662 1.00 37.03 197 ALA A O 1
ATOM 1545 N N . VAL A 1 198 ? 0.059 -3.305 -27.628 1.00 36.75 198 VAL A N 1
ATOM 1546 C CA . VAL A 1 198 ? 0.965 -4.309 -28.205 1.00 36.75 198 VAL A CA 1
ATOM 1547 C C . VAL A 1 198 ? 1.678 -3.765 -29.446 1.00 36.75 198 VAL A C 1
ATOM 1549 O O . VAL A 1 198 ? 2.887 -3.959 -29.562 1.00 36.75 198 VAL A O 1
ATOM 1552 N N . MET A 1 199 ? 0.995 -3.015 -30.322 1.00 34.50 199 MET A N 1
ATOM 1553 C CA . MET A 1 199 ? 1.638 -2.403 -31.497 1.00 34.50 199 MET A CA 1
ATOM 1554 C C . MET A 1 199 ? 2.684 -1.342 -31.123 1.00 34.50 199 MET A C 1
ATOM 1556 O O . MET A 1 199 ? 3.771 -1.338 -31.691 1.00 34.50 199 MET A O 1
ATOM 1560 N N . ILE A 1 200 ? 2.443 -0.534 -30.083 1.00 39.38 200 ILE A N 1
ATOM 1561 C CA . ILE A 1 200 ? 3.430 0.452 -29.589 1.00 39.38 200 ILE A CA 1
ATOM 1562 C C . ILE A 1 200 ? 4.749 -0.220 -29.144 1.00 39.38 200 ILE A C 1
ATOM 1564 O O . ILE A 1 200 ? 5.821 0.388 -29.212 1.00 39.38 200 ILE A O 1
ATOM 1568 N N . LYS A 1 201 ? 4.696 -1.487 -28.712 1.00 34.75 201 LYS A N 1
ATOM 1569 C CA . LYS A 1 201 ? 5.880 -2.270 -28.323 1.00 34.75 201 LYS A CA 1
ATOM 1570 C C . LYS A 1 201 ? 6.639 -2.891 -29.498 1.00 34.75 201 LYS A C 1
ATOM 1572 O O . LYS A 1 201 ? 7.799 -3.244 -29.314 1.00 34.75 201 LYS A O 1
ATOM 1577 N N . LEU A 1 202 ? 6.013 -3.043 -30.665 1.00 35.44 202 LEU A N 1
ATOM 1578 C CA . LEU A 1 202 ? 6.654 -3.621 -31.851 1.00 35.44 202 LEU A CA 1
ATOM 1579 C C . LEU A 1 202 ? 7.318 -2.546 -32.722 1.00 35.44 202 LEU A C 1
ATOM 1581 O O . LEU A 1 202 ? 8.425 -2.768 -33.204 1.00 35.44 202 LEU A O 1
ATOM 1585 N N . ASP A 1 203 ? 6.735 -1.348 -32.814 1.00 33.94 203 ASP A N 1
ATOM 1586 C CA . ASP A 1 203 ? 7.313 -0.251 -33.610 1.00 33.94 203 ASP A CA 1
ATOM 1587 C C . ASP A 1 203 ? 8.568 0.372 -32.977 1.00 33.94 203 ASP A C 1
ATOM 1589 O O . ASP A 1 203 ? 9.415 0.928 -33.671 1.00 33.94 203 ASP A O 1
ATOM 1593 N N . THR A 1 204 ? 8.766 0.224 -31.663 1.00 38.88 204 THR A N 1
ATOM 1594 C CA . THR A 1 204 ? 9.987 0.699 -30.983 1.00 38.88 204 THR A CA 1
ATOM 1595 C C . THR A 1 204 ? 11.196 -0.228 -31.157 1.00 38.88 204 THR A C 1
ATOM 1597 O O . THR A 1 204 ? 12.280 0.099 -30.679 1.00 38.88 204 THR A O 1
ATOM 1600 N N . CYS A 1 205 ? 11.046 -1.348 -31.874 1.00 35.88 205 CYS A N 1
ATOM 1601 C CA . CYS A 1 205 ? 12.140 -2.270 -32.196 1.00 35.88 205 CYS A CA 1
ATOM 1602 C C . CYS A 1 205 ? 12.559 -2.250 -33.680 1.00 35.88 205 CYS A C 1
ATOM 1604 O O . CYS A 1 205 ? 13.478 -2.975 -34.044 1.00 35.88 205 CYS A O 1
ATOM 1606 N N . ALA A 1 206 ? 11.938 -1.420 -34.531 1.00 39.56 206 ALA A N 1
ATOM 1607 C CA . ALA A 1 206 ? 12.187 -1.423 -35.980 1.00 39.56 206 ALA A CA 1
ATOM 1608 C C . ALA A 1 206 ? 12.945 -0.194 -36.532 1.00 39.56 206 ALA A C 1
ATOM 1610 O O . ALA A 1 206 ? 13.162 -0.115 -37.736 1.00 39.56 206 ALA A O 1
ATOM 1611 N N . THR A 1 207 ? 13.401 0.743 -35.693 1.00 41.94 207 THR A N 1
ATOM 1612 C CA . THR A 1 207 ? 14.172 1.932 -36.139 1.00 41.94 207 THR A CA 1
ATOM 1613 C C . THR A 1 207 ? 15.541 2.067 -35.474 1.00 41.94 207 THR A C 1
ATOM 1615 O O . THR A 1 207 ? 15.963 3.161 -35.109 1.00 41.94 207 THR A O 1
ATOM 1618 N N . LEU A 1 208 ? 16.252 0.950 -35.330 1.00 41.94 208 LEU A N 1
ATOM 1619 C CA . LEU A 1 208 ? 17.707 0.937 -35.160 1.00 41.94 208 LEU A CA 1
ATOM 1620 C C . LEU A 1 208 ? 18.295 -0.158 -36.060 1.00 41.94 208 LEU A C 1
ATOM 1622 O O . LEU A 1 208 ? 18.664 -1.234 -35.595 1.00 41.94 208 LEU A O 1
ATOM 1626 N N . ALA A 1 209 ? 18.327 0.137 -37.356 1.00 37.44 209 ALA A N 1
ATOM 1627 C CA . ALA A 1 209 ? 19.227 -0.451 -38.339 1.00 37.44 209 ALA A CA 1
ATOM 1628 C C . ALA A 1 209 ? 19.695 0.680 -39.259 1.00 37.44 209 ALA A C 1
ATOM 1630 O O . ALA A 1 209 ? 18.824 1.491 -39.653 1.00 37.44 209 ALA A O 1
#

Nearest PDB structures (foldseek):
  1htp-assembly1_A  TM=6.800E-01  e=2.302E-04  Pisum sativum
  3a7a-assembly2_D  TM=7.412E-01  e=9.531E-04  Escherichia coli K-12
  3hgb-assembly1_A  TM=6.728E-01  e=5.101E-04  Mycobacterium tuberculosis H37Rv
  3wdn-assembly1_A  TM=7.501E-01  e=2.112E-03  Bos taurus
  3mxu-assembly1_A  TM=7.348E-01  e=2.366E-03  Bartonella henselae

Secondary structure (DSSP, 8-state):
--------TT---EEEEEEEETTEEEEEEEEETTSEEEEEE-TT-GGGSPPTTEEEEEEEE-HHHHHHHHTTSSSS---SPEE-SSEEEEEEEEEE---S---------EEEEEEEE-S-EEEEEE-THHHH-TTHHHHTTTTTT--EEEEPPHHHHHHHHHHSPEEEEE---GGGS-HHHHT-PPPHHHHHHHHHHHHHHHHTTSS--

Mean predicted aligned error: 13.79 Å

Organism: Giardia intestinalis (strain ATCC 50581 / GS clone H7) (NCBI:txid598745)

Sequence (209 aa):
MTTKNPLPYYNSVFTVLKLMDNERYLYSLRLHANSVGILCLGPDHPLLSLPCGWAIVKASYSDGAQQALATMSGRRKKGAGVLFPPAPLLTVTLARVHSSDNSSHDTQDTLSMMIYLPIRLKLIEINNSLEHSPWLLETCHTNRGFLAIGLLRYDYAQALAATLPIQSRRSIDYEHLSPEEKERSPTEEQRAAVARAVMIKLDTCATLA

pLDDT: mean 74.69, std 22.18, range [31.38, 97.31]

InterPro domains:
  IPR039169 Protein Abitram [PTHR13651] (9-164)